Protein AF-A0A2X3HL26-F1 (afdb_monomer)

Secondary structure (DSSP, 8-state):
---SSPPPHHHHHHHHHHHHTT-----TTSPPPTT---EEE-S--TT--S---TTHHHHHHHHHHSSS-EEEESS-TT--TTT----S-----SEEEEESS--GGGTSTTGGGTS-EEEEE-TT-HHHHHTS--S-----GGGHHHHSPPPPTT--TTTT---------TT---------

InterPro domains:
  IPR000631 ATP/ADP-dependent (S)-NAD(P)H-hydrate dehydratase [PS51383] (140-180)
  IPR004443 YjeF N-terminal domain [PF03853] (3-105)
  IPR004443 YjeF N-terminal domain [PS51385] (1-131)
  IPR004443 YjeF N-terminal domain [TIGR00197] (3-126)
  IPR036652 YjeF N-terminal domain superfamily [G3DSA:3.40.50.10260] (2-130)
  IPR036652 YjeF N-terminal domain superfamily [SSF64153] (7-161)

Nearest PDB structures (foldseek):
  3rss-assembly1_A  TM=8.155E-01  e=1.490E-07  Thermotoga maritima MSB8
  3k5w-assembly1_A  TM=7.301E-01  e=1.067E-04  Helicobacter pylori
  2dg2-assembly1_A  TM=6.551E-01  e=1.482E-04  Mus musculus
  1jzt-assembly1_A  TM=7.905E-01  e=1.136E-02  Saccharomyces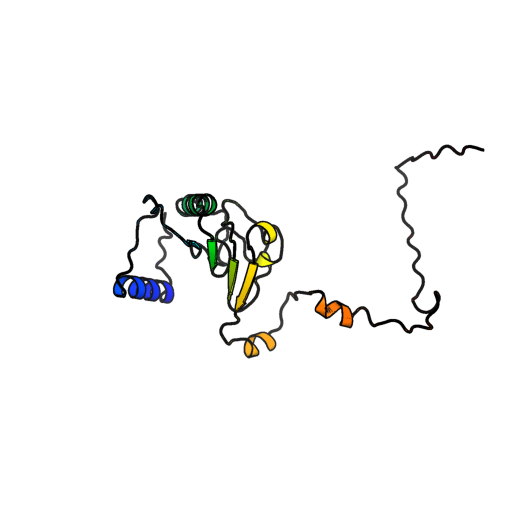 cerevisiae
  1rc8-assembly1_A  TM=2.834E-01  e=3.461E+00  Tequatrovirus T4

Radius of gyration: 25.05 Å; Cα contacts (8 Å, |Δ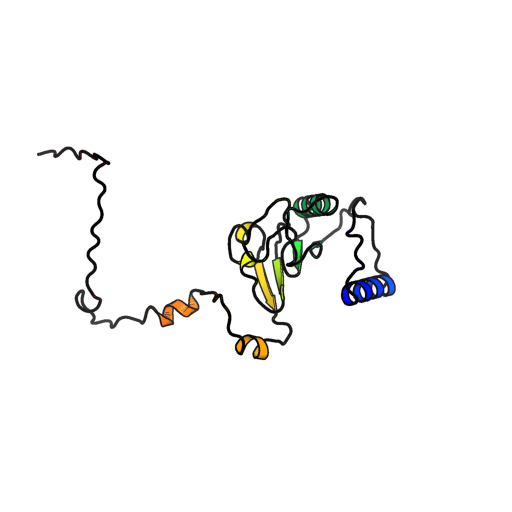i|>4): 217; chains: 1; bounding box: 66×65×57 Å

Organism: Klebsiella pneumoniae (NCBI:txid573)

Mean predicted aligned error: 8.6 Å

Sequence (180 aa):
MESDSPLPEEAQAAREAWLNAGGVIHAATIPWPDDISLIIDGLLGTGLRSAPRDPVAALIHQANHHPAPVVALDIPSGLNAQTGATPGAVVQADHTLTFIALKPGLLTGKARDVVGQLHHHALGLERWLAGQSTPLTRFCAAHLADWLPPRRATSHKGDHGKLVIVGGESRHGRRYPYVR

Solvent-accessible surface area (backbone atoms only — not comparable to full-atom values): 11307 Å² total; per-residue (Å²): 113,79,73,93,61,80,70,55,70,69,59,45,50,51,51,50,51,39,46,76,72,70,48,84,87,76,66,92,82,60,86,76,71,93,80,57,76,65,42,78,43,73,86,36,52,73,80,57,86,67,49,50,51,68,69,57,27,56,50,32,53,52,53,61,71,42,93,37,54,29,38,14,44,60,37,36,32,37,41,23,37,72,59,7,45,59,78,44,48,48,33,58,21,56,29,24,48,23,55,61,60,88,49,57,9,67,78,30,75,56,18,79,80,22,34,50,53,76,43,80,44,40,84,87,38,57,74,62,56,71,72,55,89,67,99,70,81,89,85,58,79,82,58,45,58,82,76,55,68,86,77,62,91,86,66,55,87,74,79,77,61,84,87,85,86,88,84,86,70,101,80,70,90,76,80,73,80,84,74,133

pLDDT: mean 89.12, std 13.15, range [38.84, 98.75]

Foldseek 3Di:
DPPPDDDPPVVVVVVVVCVVVVHDDDDLPDDDDLPDQEAEDPPDAQPDPAADDPPVLVSLVVQQPRPHAYEYEAAFPQQNLAALDRRYRTHQHLAYEHEQDRRVNCVHDCNVRRHRHYHYDNVPCPVVVVPDDDPDDDDDPVCVCVVPPDDDPPDDPVPPDDDDDDDDDPPDDPPDDDDD

Structure (mmCIF, N/CA/C/O backbone):
data_AF-A0A2X3HL26-F1
#
_entry.id   AF-A0A2X3HL26-F1
#
loop_
_atom_site.group_PDB
_atom_site.id
_atom_site.type_symbol
_atom_site.label_atom_id
_atom_site.label_alt_id
_atom_site.label_comp_id
_atom_site.label_asym_id
_atom_site.label_entity_id
_atom_site.label_seq_id
_atom_site.pdbx_PDB_ins_code
_atom_site.Cartn_x
_atom_site.Cartn_y
_atom_site.Cartn_z
_atom_site.occupancy
_atom_site.B_iso_or_equiv
_atom_site.auth_seq_id
_atom_site.auth_comp_id
_atom_site.auth_asym_id
_atom_site.auth_atom_id
_atom_site.pdbx_PDB_model_num
ATOM 1 N N . MET A 1 1 ? 20.654 6.220 -10.854 1.00 38.84 1 MET A N 1
ATOM 2 C CA . MET A 1 1 ? 21.584 5.264 -10.223 1.00 38.84 1 MET A CA 1
ATOM 3 C C . MET A 1 1 ? 20.723 4.244 -9.519 1.00 38.84 1 MET A C 1
ATOM 5 O O . MET A 1 1 ? 20.022 4.630 -8.588 1.00 38.84 1 MET A O 1
ATOM 9 N N . GLU A 1 2 ? 20.707 3.002 -10.008 1.00 44.06 2 GLU A N 1
ATOM 10 C CA . GLU A 1 2 ? 20.344 1.861 -9.161 1.00 44.06 2 GLU A CA 1
ATOM 11 C C . GLU A 1 2 ? 21.113 2.006 -7.845 1.00 44.06 2 GLU A C 1
ATOM 13 O O . GLU A 1 2 ? 22.261 2.456 -7.846 1.00 44.06 2 GLU A O 1
ATOM 18 N N . SER A 1 3 ? 20.456 1.751 -6.716 1.00 47.22 3 SER A N 1
ATOM 19 C CA . SER A 1 3 ? 21.151 1.749 -5.433 1.00 47.22 3 SER A CA 1
ATOM 20 C C . SER A 1 3 ? 22.303 0.758 -5.549 1.00 47.22 3 SER A C 1
ATOM 22 O O . SER A 1 3 ? 22.055 -0.419 -5.769 1.00 47.22 3 SER A O 1
ATOM 24 N N . ASP A 1 4 ? 23.540 1.222 -5.382 1.00 52.97 4 ASP A N 1
ATOM 25 C CA . ASP A 1 4 ? 24.776 0.420 -5.453 1.00 52.97 4 ASP A CA 1
ATOM 26 C C . ASP A 1 4 ? 24.901 -0.578 -4.277 1.00 52.97 4 ASP A C 1
ATOM 28 O O . ASP A 1 4 ? 25.967 -1.079 -3.936 1.00 52.97 4 ASP A O 1
ATOM 32 N N . SER A 1 5 ? 23.791 -0.810 -3.575 1.00 61.34 5 SER A N 1
ATOM 33 C CA . SER A 1 5 ? 23.683 -1.766 -2.489 1.00 61.34 5 SER A CA 1
ATOM 34 C C . SER A 1 5 ? 23.174 -3.077 -3.070 1.00 61.34 5 SER A C 1
ATOM 36 O O . SER A 1 5 ? 22.179 -3.054 -3.799 1.00 61.34 5 SER A O 1
ATOM 38 N N . PRO A 1 6 ? 23.818 -4.209 -2.748 1.00 72.06 6 PRO A N 1
ATOM 39 C CA . PRO A 1 6 ? 23.335 -5.504 -3.190 1.00 72.06 6 PRO A CA 1
ATOM 40 C C . PRO A 1 6 ? 21.884 -5.692 -2.743 1.00 72.06 6 PRO A C 1
ATOM 42 O O . PRO A 1 6 ? 21.485 -5.237 -1.664 1.00 72.06 6 PRO A O 1
ATOM 45 N N . LEU A 1 7 ? 21.093 -6.341 -3.598 1.00 75.94 7 LEU A N 1
ATOM 46 C CA . LEU A 1 7 ? 19.745 -6.753 -3.231 1.00 75.94 7 LEU A CA 1
ATOM 47 C C . LEU A 1 7 ? 19.814 -7.597 -1.947 1.00 75.94 7 LEU A C 1
ATOM 49 O O . LEU A 1 7 ? 20.769 -8.361 -1.782 1.00 75.94 7 LEU A O 1
ATOM 53 N N . PRO A 1 8 ? 18.815 -7.492 -1.052 1.00 87.56 8 PRO A N 1
ATOM 54 C CA . PRO A 1 8 ? 18.658 -8.457 0.027 1.00 87.56 8 PRO A CA 1
ATOM 55 C C . PRO A 1 8 ? 18.700 -9.887 -0.519 1.00 87.56 8 PRO A C 1
ATOM 57 O O . PRO A 1 8 ? 18.251 -10.131 -1.644 1.00 87.56 8 PRO A O 1
ATOM 60 N N . GLU A 1 9 ? 19.216 -10.824 0.273 1.00 92.06 9 GLU A N 1
ATOM 61 C CA . GLU A 1 9 ? 19.407 -12.221 -0.134 1.00 92.06 9 GLU A CA 1
ATOM 62 C C . GLU A 1 9 ? 18.114 -12.831 -0.695 1.00 92.06 9 GLU A C 1
ATOM 64 O O . GLU A 1 9 ? 18.116 -13.468 -1.747 1.00 92.06 9 GLU A O 1
ATOM 69 N N . GLU A 1 10 ? 16.979 -12.538 -0.062 1.00 91.81 10 GLU A N 1
ATOM 70 C CA . GLU A 1 10 ? 15.666 -13.018 -0.480 1.00 91.81 10 GLU A CA 1
ATOM 71 C C . GLU A 1 10 ? 15.238 -12.438 -1.835 1.00 91.81 10 GLU A C 1
ATOM 73 O O . GLU A 1 10 ? 14.649 -13.139 -2.660 1.00 91.81 10 GLU A O 1
ATOM 78 N N . ALA A 1 11 ? 15.556 -11.166 -2.098 1.00 90.12 11 ALA A N 1
ATOM 79 C CA . ALA A 1 11 ? 15.264 -10.524 -3.376 1.00 90.12 11 ALA A CA 1
ATOM 80 C C . ALA A 1 11 ? 16.163 -11.072 -4.495 1.00 90.12 11 ALA A C 1
ATOM 82 O O . ALA A 1 11 ? 15.703 -11.247 -5.626 1.00 90.12 11 ALA A O 1
ATOM 83 N N . GLN A 1 12 ? 17.422 -11.393 -4.182 1.00 93.00 12 GLN A N 1
ATOM 84 C CA . GLN A 1 12 ? 18.314 -12.064 -5.121 1.00 93.00 12 GLN A CA 1
ATOM 85 C C . GLN A 1 12 ? 17.816 -13.480 -5.444 1.00 93.00 12 GLN A C 1
ATOM 87 O O . GLN A 1 12 ? 17.690 -13.817 -6.621 1.00 93.00 12 GLN A O 1
ATOM 92 N N . ALA A 1 13 ? 17.449 -14.270 -4.433 1.00 95.38 13 ALA A N 1
ATOM 93 C CA . ALA A 1 13 ? 16.908 -15.614 -4.622 1.00 95.38 13 ALA A CA 1
ATOM 94 C C . ALA A 1 13 ? 15.611 -15.606 -5.451 1.00 95.38 13 ALA A C 1
ATOM 96 O O . ALA A 1 13 ? 15.448 -16.418 -6.362 1.00 95.38 13 ALA A O 1
ATOM 97 N N . ALA A 1 14 ? 14.704 -14.654 -5.199 1.00 94.19 14 ALA A N 1
ATOM 98 C CA . ALA A 1 14 ? 13.484 -14.489 -5.989 1.00 94.19 14 ALA A CA 1
ATOM 99 C C . ALA A 1 14 ? 13.781 -14.118 -7.453 1.00 94.19 14 ALA A C 1
ATOM 101 O O . ALA A 1 14 ? 13.163 -14.660 -8.373 1.00 94.19 14 ALA A O 1
ATOM 102 N N . ARG A 1 15 ? 14.759 -13.233 -7.684 1.00 94.50 15 ARG A N 1
ATOM 103 C CA . ARG A 1 15 ? 15.220 -12.871 -9.032 1.00 94.50 15 ARG A CA 1
ATOM 104 C C . ARG A 1 15 ? 15.807 -14.075 -9.768 1.00 94.50 15 ARG A C 1
ATOM 106 O O . ARG A 1 15 ? 15.507 -14.277 -10.941 1.00 94.50 15 ARG A O 1
ATOM 113 N N . GLU A 1 16 ? 16.634 -14.869 -9.101 1.00 96.00 16 GLU A N 1
ATOM 114 C CA . GLU A 1 16 ? 17.212 -16.085 -9.678 1.00 96.00 16 GLU A CA 1
ATOM 115 C C . GLU A 1 16 ? 16.131 -17.123 -9.988 1.00 96.00 16 GLU A C 1
ATOM 117 O O . GLU A 1 16 ? 16.131 -17.696 -11.075 1.00 96.00 16 GLU A O 1
ATOM 122 N N . ALA A 1 17 ? 15.154 -17.307 -9.096 1.00 97.12 17 ALA A N 1
ATOM 123 C CA . ALA A 1 17 ? 14.008 -18.178 -9.340 1.00 97.12 17 ALA A CA 1
ATOM 124 C C . ALA A 1 17 ? 13.188 -17.737 -10.566 1.00 97.12 17 ALA A C 1
ATOM 126 O O . ALA A 1 17 ? 12.810 -18.583 -11.376 1.00 97.12 17 ALA A O 1
ATOM 127 N N . TRP A 1 18 ? 12.965 -16.429 -10.747 1.00 96.44 18 TRP A N 1
ATOM 128 C CA . TRP A 1 18 ? 12.302 -15.880 -11.936 1.00 96.44 18 TRP A CA 1
ATOM 129 C C . TRP A 1 18 ? 13.063 -16.219 -13.221 1.00 96.44 18 TRP A C 1
ATOM 131 O O . TRP A 1 18 ? 12.476 -16.747 -14.164 1.00 96.44 18 TRP A O 1
ATOM 141 N N . LEU A 1 19 ? 14.377 -15.978 -13.241 1.00 97.25 19 LEU A N 1
ATOM 142 C CA . LEU A 1 19 ? 15.224 -16.279 -14.398 1.00 97.25 19 LEU A CA 1
ATOM 143 C C . LEU A 1 19 ? 15.272 -17.787 -14.694 1.00 97.25 19 LEU A C 1
ATOM 145 O O . LEU A 1 19 ? 15.150 -18.194 -15.847 1.00 97.25 19 LEU A O 1
ATOM 149 N N . ASN A 1 20 ? 15.377 -18.625 -13.659 1.00 97.44 20 ASN A N 1
ATOM 150 C CA . ASN A 1 20 ? 15.379 -20.085 -13.789 1.00 97.44 20 ASN A CA 1
ATOM 151 C C . ASN A 1 20 ? 14.042 -20.635 -14.309 1.00 97.44 20 ASN A C 1
ATOM 153 O O . ASN A 1 20 ? 14.021 -21.668 -14.974 1.00 97.44 20 ASN A O 1
ATOM 157 N N . ALA A 1 21 ? 12.933 -19.939 -14.048 1.00 97.94 21 ALA A N 1
ATOM 158 C CA . ALA A 1 21 ? 11.621 -20.256 -14.605 1.00 97.94 21 ALA A CA 1
ATOM 159 C C . ALA A 1 21 ? 11.439 -19.781 -16.065 1.00 97.94 21 ALA A C 1
ATOM 161 O O . ALA A 1 21 ? 10.355 -19.938 -16.624 1.00 97.94 21 ALA A O 1
ATOM 162 N N . GLY A 1 22 ? 12.475 -19.204 -16.688 1.00 97.38 22 GLY A N 1
ATOM 163 C CA . GLY A 1 22 ? 12.418 -18.639 -18.041 1.00 97.38 22 GLY A CA 1
ATOM 164 C C . GLY A 1 22 ? 11.887 -17.205 -18.092 1.00 97.38 22 GLY A C 1
ATOM 165 O O . GLY A 1 22 ? 11.603 -16.688 -19.172 1.00 97.38 22 GLY A O 1
ATOM 166 N N . GLY A 1 23 ? 11.746 -16.559 -16.936 1.00 95.69 23 GLY A N 1
ATOM 167 C CA . GLY A 1 23 ? 11.372 -15.162 -16.830 1.00 95.69 23 GLY A CA 1
ATOM 168 C C . GLY A 1 23 ? 12.421 -14.238 -17.443 1.00 95.69 23 GLY A C 1
ATOM 169 O O . GLY A 1 23 ? 13.623 -14.503 -17.405 1.00 95.69 23 GLY A O 1
ATOM 170 N N . VAL A 1 24 ? 11.961 -13.119 -17.997 1.00 95.00 24 VAL A N 1
ATOM 171 C CA . VAL A 1 24 ? 12.823 -12.121 -18.639 1.00 95.00 24 VAL A CA 1
ATOM 172 C C . VAL A 1 24 ? 12.865 -10.863 -17.780 1.00 95.00 24 VAL A C 1
ATOM 174 O O . VAL A 1 24 ? 11.866 -10.477 -17.174 1.00 95.00 24 VAL A O 1
ATOM 177 N N . ILE A 1 25 ? 14.036 -10.233 -17.703 1.00 94.38 25 ILE A N 1
ATOM 178 C CA . ILE A 1 25 ? 14.218 -8.924 -17.074 1.00 94.38 25 ILE A CA 1
ATOM 179 C C . ILE A 1 25 ? 14.626 -7.958 -18.175 1.00 94.38 25 ILE A C 1
ATOM 181 O O . ILE A 1 25 ? 15.648 -8.151 -18.833 1.00 94.38 25 ILE A O 1
ATOM 185 N N . HIS A 1 26 ? 13.824 -6.920 -18.368 1.00 93.50 26 HIS A N 1
ATOM 186 C CA . HIS A 1 26 ? 14.100 -5.875 -19.339 1.00 93.50 26 HIS A CA 1
ATOM 187 C C . HIS A 1 26 ? 14.644 -4.619 -18.661 1.00 93.50 26 HIS A C 1
ATOM 189 O O . HIS A 1 26 ? 14.406 -4.377 -17.477 1.00 93.50 26 HIS A O 1
ATOM 195 N N . ALA A 1 27 ? 15.365 -3.798 -19.425 1.00 91.88 27 ALA A N 1
ATOM 196 C CA . ALA A 1 27 ? 15.757 -2.475 -18.962 1.00 91.88 27 ALA A CA 1
ATOM 197 C C . ALA A 1 27 ? 14.512 -1.603 -18.730 1.00 91.88 27 ALA A C 1
ATOM 199 O O . ALA A 1 27 ? 13.543 -1.688 -19.480 1.00 91.88 27 ALA A O 1
ATOM 200 N N . ALA A 1 28 ? 14.567 -0.701 -17.748 1.00 90.31 28 ALA A N 1
ATOM 201 C CA . ALA A 1 28 ? 13.456 0.201 -17.424 1.00 90.31 28 ALA A CA 1
ATOM 202 C C . ALA A 1 28 ? 13.016 1.112 -18.590 1.00 90.31 28 ALA A C 1
ATOM 204 O O . ALA A 1 28 ? 11.950 1.712 -18.533 1.00 90.31 28 ALA A O 1
ATOM 205 N N . THR A 1 29 ? 13.841 1.243 -19.629 1.00 90.50 29 THR A N 1
ATOM 206 C CA . THR A 1 29 ? 13.609 2.112 -20.787 1.00 90.50 29 THR A CA 1
ATOM 207 C C . THR A 1 29 ? 12.955 1.410 -21.974 1.00 90.50 29 THR A C 1
ATOM 209 O O . THR A 1 29 ? 12.725 2.063 -22.992 1.00 90.50 29 THR A O 1
ATOM 212 N N . ILE A 1 30 ? 12.693 0.099 -21.902 1.00 91.44 30 ILE A N 1
ATOM 213 C CA . ILE A 1 30 ? 12.066 -0.590 -23.031 1.00 91.44 30 ILE A CA 1
ATOM 214 C C . ILE A 1 30 ? 10.615 -0.120 -23.221 1.00 91.44 30 ILE A C 1
ATOM 216 O O . ILE A 1 30 ? 9.916 0.137 -22.236 1.00 91.44 30 ILE A O 1
ATOM 220 N N . PRO A 1 31 ? 10.124 -0.038 -24.469 1.00 90.75 31 PRO A N 1
ATOM 221 C CA . PRO A 1 31 ? 8.695 0.095 -24.702 1.00 90.75 31 PRO A CA 1
ATOM 222 C C . PRO A 1 31 ? 7.976 -1.137 -24.146 1.00 90.75 31 PRO A C 1
ATOM 224 O O . PRO A 1 31 ? 8.447 -2.267 -24.293 1.00 90.75 31 PRO A O 1
ATOM 227 N N . TRP A 1 32 ? 6.851 -0.907 -23.477 1.00 92.81 32 TRP A N 1
ATOM 228 C CA . TRP A 1 32 ? 6.017 -1.987 -22.959 1.00 92.81 32 TRP A CA 1
ATOM 229 C C . TRP A 1 32 ? 5.181 -2.592 -24.095 1.00 92.81 32 TRP A C 1
ATOM 231 O O . TRP A 1 32 ? 4.778 -1.846 -24.988 1.00 92.81 32 TRP A O 1
ATOM 241 N N . PRO A 1 33 ? 4.924 -3.910 -24.084 1.00 90.56 33 PRO A N 1
ATOM 242 C CA . PRO A 1 33 ? 3.974 -4.525 -25.004 1.00 90.56 33 PRO A CA 1
ATOM 243 C C . PRO A 1 33 ? 2.573 -3.912 -24.880 1.00 90.56 33 PRO A C 1
ATOM 245 O O . PRO A 1 33 ? 2.135 -3.586 -23.777 1.00 90.56 33 PRO A O 1
ATOM 248 N N . ASP A 1 34 ? 1.855 -3.802 -25.999 1.00 87.00 34 ASP A N 1
ATOM 249 C CA . ASP A 1 34 ? 0.494 -3.243 -26.029 1.00 87.00 34 ASP A CA 1
ATOM 250 C C . ASP A 1 34 ? -0.551 -4.164 -25.366 1.00 87.00 34 ASP A C 1
ATOM 252 O O . ASP A 1 34 ? -1.653 -3.729 -25.033 1.00 87.00 34 ASP A O 1
ATOM 256 N N . ASP A 1 35 ? -0.229 -5.447 -25.184 1.00 93.44 35 ASP A N 1
ATOM 257 C CA . ASP A 1 35 ? -1.126 -6.501 -24.702 1.00 93.44 35 ASP A CA 1
ATOM 258 C C . ASP A 1 35 ? -0.987 -6.803 -23.200 1.00 93.44 35 ASP A C 1
ATOM 260 O O . ASP A 1 35 ? -1.477 -7.827 -22.716 1.00 93.44 35 ASP A O 1
ATOM 264 N N . ILE A 1 36 ? -0.366 -5.905 -22.426 1.00 96.00 36 ILE A N 1
ATOM 265 C CA . ILE A 1 36 ? -0.327 -6.028 -20.965 1.00 96.00 36 ILE A CA 1
ATOM 266 C C . ILE A 1 36 ? -1.755 -5.966 -20.412 1.00 96.00 36 ILE A C 1
ATOM 268 O O . ILE A 1 36 ? -2.444 -4.953 -20.516 1.00 96.00 36 ILE A O 1
ATOM 272 N N . SER A 1 37 ? -2.183 -7.040 -19.750 1.00 97.50 37 SER A N 1
ATOM 273 C CA . SER A 1 37 ? -3.499 -7.125 -19.107 1.00 97.50 37 SER A CA 1
ATOM 274 C C . SER A 1 37 ? -3.486 -6.779 -17.616 1.00 97.50 37 SER A C 1
ATOM 276 O O . SER A 1 37 ? -4.548 -6.653 -17.013 1.00 97.50 37 SER A O 1
ATOM 278 N N . LEU A 1 38 ? -2.304 -6.695 -16.997 1.00 97.94 38 LEU A N 1
ATOM 279 C CA . LEU A 1 38 ? -2.125 -6.444 -15.567 1.00 97.94 38 LEU A CA 1
ATOM 280 C C . LEU A 1 38 ? -0.718 -5.912 -15.292 1.00 97.94 38 LEU A C 1
ATOM 282 O O . LEU A 1 38 ? 0.260 -6.459 -15.801 1.00 97.94 38 LEU A O 1
ATOM 286 N N . ILE A 1 39 ? -0.617 -4.910 -14.423 1.00 98.19 39 ILE A N 1
ATOM 287 C CA . ILE A 1 39 ? 0.654 -4.404 -13.903 1.00 98.19 39 ILE A CA 1
ATOM 288 C C . ILE A 1 39 ? 0.739 -4.736 -12.416 1.00 98.19 39 ILE A C 1
ATOM 290 O O . ILE A 1 39 ? -0.189 -4.469 -11.654 1.00 98.19 39 ILE A O 1
ATOM 294 N N . ILE A 1 40 ? 1.869 -5.301 -11.997 1.00 98.25 40 ILE A N 1
ATOM 295 C CA . ILE A 1 40 ? 2.158 -5.563 -10.588 1.00 98.25 40 ILE A CA 1
ATOM 296 C C . ILE A 1 40 ? 3.221 -4.569 -10.135 1.00 98.25 40 ILE A C 1
ATOM 298 O O . ILE A 1 40 ? 4.357 -4.601 -10.606 1.00 98.25 40 ILE A O 1
ATOM 302 N N . ASP A 1 41 ? 2.847 -3.686 -9.218 1.00 98.25 41 ASP A N 1
ATOM 303 C CA . ASP A 1 41 ? 3.763 -2.738 -8.608 1.00 98.25 41 ASP A CA 1
ATOM 304 C C . ASP A 1 41 ? 4.465 -3.371 -7.399 1.00 98.25 41 ASP A C 1
ATOM 306 O O . ASP A 1 41 ? 3.853 -3.658 -6.371 1.00 98.25 41 ASP A O 1
ATOM 310 N N . GLY A 1 42 ? 5.773 -3.573 -7.547 1.00 95.38 42 GLY A N 1
ATOM 311 C CA . GLY A 1 42 ? 6.696 -3.967 -6.484 1.00 95.38 42 GLY A CA 1
ATOM 312 C C . GLY A 1 42 ? 7.989 -3.149 -6.519 1.00 95.38 42 GLY A C 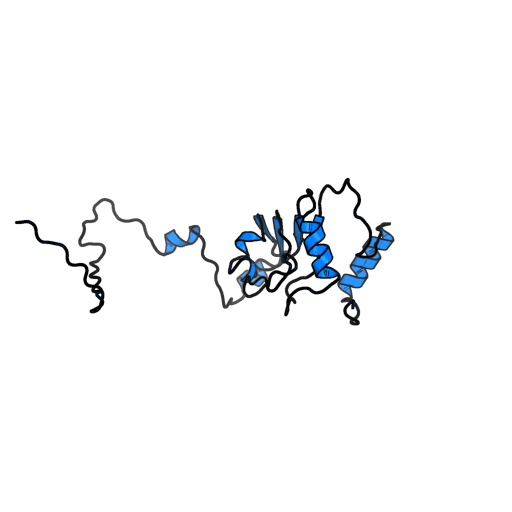1
ATOM 313 O O . GLY A 1 42 ? 9.042 -3.668 -6.157 1.00 95.38 42 GLY A O 1
ATOM 314 N N . LEU A 1 43 ? 7.937 -1.904 -7.018 1.00 94.44 43 LEU A N 1
ATOM 315 C CA . LEU A 1 43 ? 9.139 -1.084 -7.232 1.00 94.44 43 LEU A CA 1
ATOM 316 C C . LEU A 1 43 ? 9.735 -0.576 -5.913 1.00 94.44 43 LEU A C 1
ATOM 318 O O . LEU A 1 43 ? 10.954 -0.573 -5.745 1.00 94.44 43 LEU A O 1
ATOM 322 N N . LEU A 1 44 ? 8.892 -0.108 -4.989 1.00 92.88 44 LEU A N 1
ATOM 323 C CA . LEU A 1 44 ? 9.277 0.485 -3.711 1.00 92.88 44 LEU A CA 1
ATOM 324 C C . LEU A 1 44 ? 8.318 0.026 -2.608 1.00 92.88 44 LEU A C 1
ATOM 326 O O . LEU A 1 44 ? 7.108 0.130 -2.745 1.00 92.88 44 LEU A O 1
ATOM 330 N N . GLY A 1 45 ? 8.869 -0.416 -1.479 1.00 84.50 45 GLY A N 1
ATOM 331 C CA . GLY A 1 45 ? 8.084 -0.778 -0.298 1.00 84.50 45 GLY A CA 1
ATOM 332 C C . GLY A 1 45 ? 8.039 0.324 0.765 1.00 84.50 45 GLY A C 1
ATOM 333 O O . GLY A 1 45 ? 8.143 1.522 0.502 1.00 84.50 45 GLY A O 1
ATOM 334 N N . THR A 1 46 ? 7.972 -0.099 2.026 1.00 83.31 46 THR A N 1
ATOM 335 C CA . THR A 1 46 ? 7.874 0.779 3.209 1.00 83.31 46 THR A CA 1
ATOM 336 C C . THR A 1 46 ? 9.077 1.703 3.445 1.00 83.31 46 THR A C 1
ATOM 338 O O . THR A 1 46 ? 8.975 2.652 4.220 1.00 83.31 46 THR A O 1
ATOM 341 N N . GLY A 1 47 ? 10.210 1.458 2.782 1.00 83.56 47 GLY A N 1
ATOM 342 C CA . GLY A 1 47 ? 11.471 2.181 2.974 1.00 83.56 47 GLY A CA 1
ATOM 343 C C . GLY A 1 47 ? 11.554 3.568 2.327 1.00 83.56 47 GLY A C 1
ATOM 344 O O . GLY A 1 47 ? 12.625 4.176 2.360 1.00 83.56 47 GLY A O 1
ATOM 345 N N . LEU A 1 48 ? 10.476 4.082 1.727 1.00 87.25 48 LEU A N 1
ATOM 346 C CA . LEU A 1 48 ? 10.482 5.372 1.035 1.00 87.25 48 LEU A CA 1
ATOM 347 C C . LEU A 1 48 ? 10.773 6.541 1.993 1.00 87.25 48 LEU A C 1
ATOM 349 O O . LEU A 1 48 ? 9.964 6.880 2.858 1.00 87.25 48 LEU A O 1
ATOM 353 N N . ARG A 1 49 ? 11.914 7.211 1.795 1.00 83.75 49 ARG A N 1
ATOM 354 C CA . ARG A 1 49 ? 12.327 8.389 2.588 1.00 83.75 49 ARG A CA 1
ATOM 355 C C . ARG A 1 49 ? 12.210 9.716 1.842 1.00 83.75 49 ARG A C 1
ATOM 357 O O . ARG A 1 49 ? 12.253 10.771 2.466 1.00 83.75 49 ARG A O 1
ATOM 364 N N . SER A 1 50 ? 12.092 9.679 0.521 1.00 89.69 50 SER A N 1
ATOM 365 C CA . SER A 1 50 ? 12.037 10.859 -0.344 1.00 89.69 50 SER A CA 1
ATOM 366 C C . SER A 1 50 ? 11.248 10.552 -1.617 1.00 89.69 50 SER A C 1
ATOM 368 O O . SER A 1 50 ? 10.881 9.405 -1.856 1.00 89.69 50 SER A O 1
ATOM 370 N N . ALA A 1 51 ? 10.945 11.581 -2.413 1.00 94.81 51 ALA A N 1
ATOM 371 C CA . ALA A 1 51 ? 10.268 11.414 -3.697 1.00 94.81 51 ALA A CA 1
ATOM 372 C C . ALA A 1 51 ? 11.016 10.416 -4.604 1.00 94.81 51 ALA A C 1
ATOM 374 O O . ALA A 1 51 ? 12.249 10.511 -4.689 1.00 94.81 51 ALA A O 1
ATOM 375 N N . PRO A 1 52 ? 10.306 9.503 -5.301 1.00 95.56 52 PRO A N 1
ATOM 376 C CA . PRO A 1 52 ? 10.922 8.661 -6.317 1.00 95.56 52 PRO A CA 1
ATOM 377 C C . PRO A 1 52 ? 11.675 9.507 -7.343 1.00 95.56 52 PRO A C 1
ATOM 379 O O . PRO A 1 52 ? 11.211 10.568 -7.758 1.00 95.56 52 PRO A O 1
ATOM 382 N N . ARG A 1 53 ? 12.857 9.031 -7.727 1.00 94.75 53 ARG A N 1
ATOM 383 C CA . ARG A 1 53 ? 13.703 9.634 -8.763 1.00 94.75 53 ARG A CA 1
ATOM 384 C C . ARG A 1 53 ? 13.736 8.715 -9.973 1.00 94.75 53 ARG A C 1
ATOM 386 O O . ARG A 1 53 ? 13.366 7.545 -9.873 1.00 94.75 53 ARG A O 1
ATOM 393 N N . ASP A 1 54 ? 14.224 9.220 -11.093 1.00 93.94 54 ASP A N 1
ATOM 394 C CA . ASP A 1 54 ? 14.436 8.380 -12.266 1.00 93.94 54 ASP A CA 1
ATOM 395 C C . ASP A 1 54 ? 15.469 7.268 -12.001 1.00 93.94 54 ASP A C 1
ATOM 397 O O . ASP A 1 54 ? 16.452 7.483 -11.276 1.00 93.94 54 ASP A O 1
ATOM 401 N N . PRO A 1 55 ? 15.257 6.067 -12.574 1.00 94.19 55 PRO A N 1
ATOM 402 C CA . PRO A 1 55 ? 14.203 5.730 -13.548 1.00 94.19 55 PRO A CA 1
ATOM 403 C C . PRO A 1 55 ? 12.848 5.334 -12.929 1.00 94.19 55 PRO A C 1
ATOM 405 O O . PRO A 1 55 ? 11.881 5.128 -13.654 1.00 94.19 55 PRO A O 1
ATOM 408 N N . VAL A 1 56 ? 12.748 5.223 -11.601 1.00 95.62 56 VAL A N 1
ATOM 409 C CA . VAL A 1 56 ? 11.533 4.730 -10.928 1.00 95.62 56 VAL A CA 1
ATOM 410 C C . VAL A 1 56 ? 10.353 5.681 -11.117 1.00 95.62 56 VAL A C 1
ATOM 412 O O . VAL A 1 56 ? 9.244 5.227 -11.374 1.00 95.62 56 VAL A O 1
ATOM 415 N N . ALA A 1 57 ? 10.578 6.996 -11.041 1.00 97.06 57 ALA A N 1
ATOM 416 C CA . ALA A 1 57 ? 9.521 7.978 -11.287 1.00 97.06 57 ALA A CA 1
ATOM 417 C C . ALA A 1 57 ? 8.913 7.829 -12.695 1.00 97.06 57 ALA A C 1
ATOM 419 O O . ALA A 1 57 ? 7.690 7.803 -12.827 1.00 97.06 57 ALA A O 1
ATOM 420 N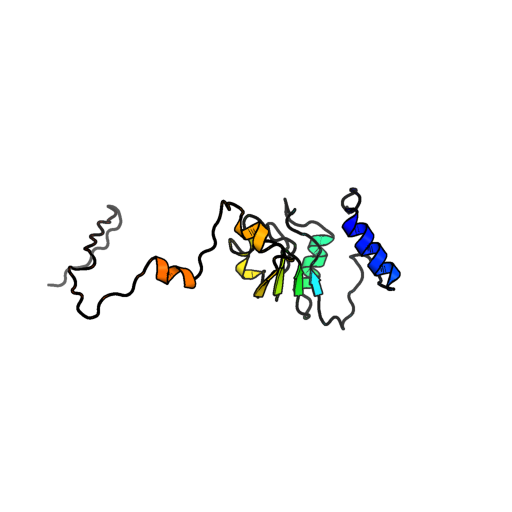 N . ALA A 1 58 ? 9.745 7.650 -13.726 1.00 96.62 58 ALA A N 1
ATOM 421 C CA . ALA A 1 58 ? 9.285 7.383 -15.088 1.00 96.62 58 ALA A CA 1
ATOM 422 C C . ALA A 1 58 ? 8.446 6.095 -15.198 1.00 96.62 58 ALA A C 1
ATOM 424 O O . ALA A 1 58 ? 7.377 6.128 -15.804 1.00 96.62 58 ALA A O 1
ATOM 425 N N . LEU A 1 59 ? 8.868 4.996 -14.559 1.00 97.31 59 LEU A N 1
ATOM 426 C CA . LEU A 1 59 ? 8.099 3.741 -14.535 1.00 97.31 59 LEU A CA 1
ATOM 427 C C . LEU A 1 59 ? 6.732 3.910 -13.864 1.00 97.31 59 LEU A C 1
ATOM 429 O O . LEU A 1 59 ? 5.733 3.401 -14.365 1.00 97.31 59 LEU A O 1
ATOM 433 N N . ILE A 1 60 ? 6.671 4.661 -12.761 1.00 98.25 60 ILE A N 1
ATOM 434 C CA . ILE A 1 60 ? 5.408 4.983 -12.083 1.00 98.25 60 ILE A CA 1
ATOM 435 C C . ILE A 1 60 ? 4.484 5.768 -13.020 1.00 98.25 60 ILE A C 1
ATOM 437 O O . ILE A 1 60 ? 3.299 5.460 -13.134 1.00 98.25 60 ILE A O 1
ATOM 441 N N . HIS A 1 61 ? 5.014 6.778 -13.712 1.00 97.50 61 HIS A N 1
ATOM 442 C CA . HIS A 1 61 ? 4.228 7.540 -14.677 1.00 97.50 61 HIS A CA 1
ATOM 443 C C . HIS A 1 61 ? 3.729 6.663 -15.824 1.00 97.50 61 HIS A C 1
ATOM 445 O O . HIS A 1 61 ? 2.565 6.784 -16.196 1.00 97.50 61 HIS A O 1
ATOM 451 N N . GLN A 1 62 ? 4.569 5.774 -16.350 1.00 96.50 62 GLN A N 1
ATOM 452 C CA . GLN A 1 62 ? 4.186 4.846 -17.408 1.00 96.50 62 GLN A CA 1
ATOM 453 C C . GLN A 1 62 ? 3.079 3.888 -16.950 1.00 96.50 62 GLN A C 1
ATOM 455 O O . GLN A 1 62 ? 2.093 3.738 -17.665 1.00 96.50 62 GLN A O 1
ATOM 460 N N . ALA A 1 63 ? 3.185 3.329 -15.738 1.00 97.44 63 ALA A N 1
ATOM 461 C CA . ALA A 1 63 ? 2.153 2.474 -15.152 1.00 97.44 63 ALA A CA 1
ATOM 462 C C . ALA A 1 63 ? 0.806 3.201 -15.038 1.00 97.44 63 ALA A C 1
ATOM 464 O O . ALA A 1 63 ? -0.207 2.689 -15.496 1.00 97.44 63 ALA A O 1
ATOM 465 N N . ASN A 1 64 ? 0.804 4.427 -14.506 1.00 97.88 64 ASN A N 1
ATOM 466 C CA . ASN A 1 64 ? -0.423 5.205 -14.302 1.00 97.88 64 ASN A CA 1
ATOM 467 C C . ASN A 1 64 ? -1.107 5.652 -15.609 1.00 97.88 64 ASN A C 1
ATOM 469 O O . ASN A 1 64 ? -2.288 5.986 -15.586 1.00 97.88 64 ASN A O 1
ATOM 473 N N . HIS A 1 65 ? -0.376 5.730 -16.727 1.00 96.12 65 HIS A N 1
ATOM 474 C CA . HIS A 1 65 ? -0.952 6.064 -18.039 1.00 96.12 65 HIS A CA 1
ATOM 475 C C . HIS A 1 65 ? -1.358 4.823 -18.842 1.00 96.12 65 HIS A C 1
ATOM 477 O O . HIS A 1 65 ? -1.991 4.958 -19.890 1.00 96.12 65 HIS A O 1
ATOM 483 N N . HIS A 1 66 ? -0.983 3.628 -18.387 1.00 95.81 66 HIS A N 1
ATOM 484 C CA . HIS A 1 66 ? -1.317 2.387 -19.062 1.00 95.81 66 HIS A CA 1
ATOM 485 C C . HIS A 1 66 ? -2.779 1.995 -18.764 1.00 95.81 66 HIS A C 1
ATOM 487 O O . HIS A 1 66 ? -3.228 2.149 -17.631 1.00 95.81 66 HIS A O 1
ATOM 493 N N . PRO A 1 67 ? -3.546 1.471 -19.740 1.00 95.56 67 PRO A N 1
ATOM 494 C CA . PRO A 1 67 ? -4.951 1.101 -19.527 1.00 95.56 67 PRO A CA 1
ATOM 495 C C . PRO A 1 67 ? -5.155 -0.158 -18.667 1.00 95.56 67 PRO A C 1
ATOM 497 O O . PRO A 1 67 ? -6.278 -0.440 -18.250 1.00 95.56 67 PRO A O 1
ATOM 500 N N . ALA A 1 68 ? -4.103 -0.948 -18.446 1.00 97.56 68 ALA A N 1
ATOM 501 C CA . ALA A 1 68 ? -4.171 -2.148 -17.615 1.00 97.56 68 ALA A CA 1
ATOM 502 C C . ALA A 1 68 ? -4.340 -1.797 -16.130 1.00 97.56 68 ALA A C 1
ATOM 504 O O . ALA A 1 68 ? -3.714 -0.844 -15.668 1.00 97.56 68 ALA A O 1
ATOM 505 N N . PRO A 1 69 ? -5.095 -2.605 -15.366 1.00 98.25 69 PRO A N 1
ATOM 506 C CA . PRO A 1 69 ? -5.201 -2.422 -13.930 1.00 98.25 69 PRO A CA 1
ATOM 507 C C . PRO A 1 69 ? -3.848 -2.601 -13.236 1.00 98.25 69 PRO A C 1
ATOM 509 O O . PRO A 1 69 ? -3.017 -3.418 -13.655 1.00 98.25 69 PRO A O 1
ATOM 512 N N . VAL A 1 70 ? -3.657 -1.876 -12.137 1.00 98.75 70 VAL A N 1
ATOM 513 C CA . VAL A 1 70 ? -2.437 -1.907 -11.328 1.00 98.75 70 VAL A CA 1
ATOM 514 C C . VAL A 1 70 ? -2.718 -2.517 -9.957 1.00 98.75 70 VAL A C 1
ATOM 516 O O . VAL A 1 70 ? -3.579 -2.056 -9.205 1.00 98.75 70 VAL A O 1
ATOM 519 N N . VAL A 1 71 ? -1.947 -3.546 -9.602 1.00 98.75 71 VAL A N 1
ATOM 520 C CA . VAL A 1 71 ? -1.964 -4.171 -8.275 1.00 98.75 71 VAL A CA 1
ATOM 521 C C . VAL A 1 71 ? -0.663 -3.852 -7.554 1.00 98.75 71 VAL A C 1
ATOM 523 O O . VAL A 1 71 ? 0.400 -4.321 -7.953 1.00 98.75 71 VAL A O 1
ATOM 526 N N . ALA A 1 72 ? -0.745 -3.088 -6.469 1.00 98.50 72 ALA A N 1
ATOM 527 C CA . ALA A 1 72 ? 0.400 -2.781 -5.623 1.00 98.50 72 ALA A CA 1
ATOM 528 C C . ALA A 1 72 ? 0.629 -3.857 -4.560 1.00 98.50 72 ALA A C 1
ATOM 530 O O . ALA A 1 72 ? -0.293 -4.273 -3.847 1.00 98.50 72 ALA A O 1
ATOM 531 N N . LEU A 1 73 ? 1.883 -4.277 -4.423 1.00 97.62 73 LEU A N 1
ATOM 532 C CA . LEU A 1 73 ? 2.337 -5.169 -3.370 1.00 97.62 73 LEU A CA 1
ATOM 533 C C . LEU A 1 73 ? 2.857 -4.348 -2.191 1.00 97.62 73 LEU A C 1
ATOM 535 O O . LEU A 1 73 ? 3.738 -3.507 -2.317 1.00 97.62 73 LEU A O 1
ATOM 539 N N . ASP A 1 74 ? 2.328 -4.641 -1.012 1.00 96.19 74 ASP A N 1
ATOM 540 C CA . ASP A 1 74 ? 2.609 -3.990 0.261 1.00 96.19 74 ASP A CA 1
ATOM 541 C C . ASP A 1 74 ? 2.138 -2.536 0.401 1.00 96.19 74 ASP A C 1
ATOM 543 O O . ASP A 1 74 ? 1.324 -2.245 1.287 1.00 96.19 74 ASP A O 1
ATOM 547 N N . ILE A 1 75 ? 2.654 -1.645 -0.447 1.00 97.19 75 ILE A N 1
ATOM 548 C CA . ILE A 1 75 ? 2.414 -0.198 -0.491 1.00 97.19 75 ILE A CA 1
ATOM 549 C C . ILE A 1 75 ? 2.542 0.251 -1.958 1.00 97.19 75 ILE A C 1
ATOM 551 O O . ILE A 1 75 ? 3.544 -0.100 -2.571 1.00 97.19 75 ILE A O 1
ATOM 555 N N . PRO A 1 76 ? 1.620 1.066 -2.513 1.00 98.31 76 PRO A N 1
ATOM 556 C CA . PRO A 1 76 ? 1.833 1.683 -3.821 1.00 98.31 76 PRO A CA 1
ATOM 557 C C . PRO A 1 76 ? 3.138 2.479 -3.852 1.00 98.31 76 PRO A C 1
ATOM 559 O O . PRO A 1 76 ? 3.355 3.376 -3.029 1.00 98.31 76 PRO A O 1
ATOM 562 N N . SER A 1 77 ? 4.011 2.176 -4.803 1.00 98.25 77 SER A N 1
ATOM 563 C CA . SER A 1 77 ? 5.319 2.803 -4.929 1.00 98.25 77 SER A CA 1
ATOM 564 C C . SER A 1 77 ? 5.188 4.319 -5.000 1.00 98.25 77 SER A C 1
ATOM 566 O O . SER A 1 77 ? 4.426 4.858 -5.798 1.00 98.25 77 SER A O 1
ATOM 568 N N . GLY A 1 78 ? 5.934 5.023 -4.146 1.00 97.25 78 GLY A N 1
ATOM 569 C CA . GLY A 1 78 ? 5.849 6.482 -4.002 1.00 97.25 78 GLY A CA 1
ATOM 570 C C . GLY A 1 78 ? 4.906 6.974 -2.895 1.00 97.25 78 GLY A C 1
ATOM 571 O O . GLY A 1 78 ? 4.936 8.162 -2.564 1.00 97.25 78 GLY A O 1
ATOM 572 N N . LEU A 1 79 ? 4.130 6.086 -2.262 1.00 97.81 79 LEU A N 1
ATOM 573 C CA . LEU A 1 79 ? 3.363 6.391 -1.053 1.00 97.81 79 LEU A CA 1
ATOM 574 C C . LEU A 1 79 ? 4.227 6.204 0.202 1.00 97.81 79 LEU A C 1
ATOM 576 O O . LEU A 1 79 ? 4.871 5.176 0.404 1.00 97.81 79 LEU A O 1
ATOM 580 N N . ASN A 1 80 ? 4.218 7.188 1.102 1.00 97.12 80 ASN A N 1
ATOM 581 C CA . ASN A 1 80 ? 4.872 7.050 2.397 1.00 97.12 80 ASN A CA 1
ATOM 582 C C . ASN A 1 80 ? 4.039 6.154 3.331 1.00 97.12 80 ASN A C 1
ATOM 584 O O . ASN A 1 80 ? 2.962 6.546 3.782 1.00 97.12 80 ASN A O 1
ATOM 588 N N . ALA A 1 81 ? 4.579 4.988 3.686 1.00 95.44 81 ALA A N 1
ATOM 589 C CA . ALA A 1 81 ? 3.898 3.984 4.505 1.00 95.44 81 ALA A CA 1
ATOM 590 C C . ALA A 1 81 ? 3.524 4.449 5.927 1.00 95.44 81 ALA A C 1
ATOM 592 O O . ALA A 1 81 ? 2.660 3.847 6.561 1.00 95.44 81 ALA A O 1
ATOM 593 N N . GLN A 1 82 ? 4.138 5.511 6.452 1.00 94.56 82 GLN A N 1
ATOM 594 C CA . GLN A 1 82 ? 3.852 6.010 7.798 1.00 94.56 82 GLN A CA 1
ATOM 595 C C . GLN A 1 82 ? 2.824 7.147 7.796 1.00 94.56 82 GLN A C 1
ATOM 597 O O . GLN A 1 82 ? 1.985 7.210 8.691 1.00 94.56 82 GLN A O 1
ATOM 602 N N . THR A 1 83 ? 2.881 8.046 6.813 1.00 95.19 83 THR A N 1
ATOM 603 C CA . THR A 1 83 ? 2.107 9.301 6.829 1.00 95.19 83 THR A CA 1
ATOM 604 C C . THR A 1 83 ? 1.011 9.376 5.772 1.00 95.19 83 THR A C 1
ATOM 606 O O . THR A 1 83 ? 0.147 10.246 5.864 1.00 95.19 83 THR A O 1
ATOM 609 N N . GLY A 1 84 ? 1.061 8.519 4.749 1.00 96.31 84 GLY A N 1
ATOM 610 C CA . GLY A 1 84 ? 0.172 8.597 3.589 1.00 96.31 84 GLY A CA 1
ATOM 611 C C . GLY A 1 84 ? 0.471 9.789 2.675 1.00 96.31 84 GLY A C 1
ATOM 612 O O . GLY A 1 84 ? -0.368 10.183 1.865 1.00 96.31 84 GLY A O 1
ATOM 613 N N . ALA A 1 85 ? 1.647 10.408 2.819 1.00 96.94 85 ALA A N 1
ATOM 614 C CA . ALA A 1 85 ? 2.111 11.470 1.935 1.00 96.94 85 ALA A CA 1
ATOM 615 C C . ALA A 1 85 ? 2.651 10.906 0.612 1.00 96.94 85 ALA A C 1
ATOM 617 O O . ALA A 1 85 ? 3.246 9.831 0.579 1.00 96.94 85 ALA A O 1
ATOM 618 N N . THR A 1 86 ? 2.509 11.682 -0.461 1.00 96.50 86 THR A N 1
ATOM 619 C CA . THR A 1 86 ? 2.997 11.359 -1.811 1.00 96.50 86 THR A CA 1
ATOM 620 C C . THR A 1 86 ? 3.992 12.449 -2.244 1.00 96.50 86 THR A C 1
ATOM 622 O O . THR A 1 86 ? 3.593 13.438 -2.863 1.00 96.50 86 THR A O 1
ATOM 625 N N . PRO A 1 87 ? 5.274 12.365 -1.843 1.00 94.50 87 PRO A N 1
ATOM 626 C CA . PRO A 1 87 ? 6.249 13.445 -2.048 1.00 94.50 87 PRO A CA 1
ATOM 627 C C . PRO A 1 87 ? 6.630 13.692 -3.520 1.00 94.50 87 PRO A C 1
ATOM 629 O O . PRO A 1 87 ? 7.318 14.666 -3.808 1.00 94.50 87 PRO A O 1
ATOM 632 N N . GLY A 1 88 ? 6.202 12.828 -4.442 1.00 96.31 88 GLY A N 1
ATOM 633 C CA . GLY A 1 88 ? 6.432 12.941 -5.880 1.00 96.31 88 GLY A CA 1
ATOM 634 C C . GLY A 1 88 ? 5.524 11.980 -6.644 1.00 96.31 88 GLY A C 1
ATOM 635 O O . GLY A 1 88 ? 4.361 11.816 -6.270 1.00 96.31 88 GLY A O 1
ATOM 636 N N . ALA A 1 89 ? 6.064 11.334 -7.682 1.00 98.00 89 ALA A N 1
ATOM 637 C CA . ALA A 1 89 ? 5.366 10.277 -8.411 1.00 98.00 89 ALA A CA 1
ATOM 638 C C . ALA A 1 89 ? 4.891 9.175 -7.450 1.00 98.00 89 ALA A C 1
ATOM 640 O O . ALA A 1 89 ? 5.636 8.763 -6.560 1.00 98.00 89 ALA A O 1
ATOM 641 N N . VAL A 1 90 ? 3.651 8.724 -7.626 1.00 98.44 90 VAL A N 1
ATOM 642 C CA . VAL A 1 90 ? 3.039 7.647 -6.843 1.00 98.44 90 VAL A CA 1
ATOM 643 C C . VAL A 1 90 ? 2.183 6.781 -7.755 1.00 98.44 90 VAL A C 1
ATOM 645 O O . VAL A 1 90 ? 1.494 7.312 -8.629 1.00 98.44 90 VAL A O 1
ATOM 648 N N . VAL A 1 91 ? 2.249 5.466 -7.575 1.00 98.69 91 VAL A N 1
ATOM 649 C CA . VAL A 1 91 ? 1.402 4.512 -8.295 1.00 98.69 91 VAL A CA 1
ATOM 650 C C . VAL A 1 91 ? -0.054 4.707 -7.889 1.00 98.69 91 VAL A C 1
ATOM 652 O O . VAL A 1 91 ? -0.359 4.797 -6.702 1.00 98.69 91 VAL A O 1
ATOM 655 N N . GLN A 1 92 ? -0.945 4.773 -8.875 1.00 98.56 92 GLN A N 1
ATOM 656 C CA . GLN A 1 92 ? -2.392 4.741 -8.684 1.00 98.56 92 GLN A CA 1
ATOM 657 C C . GLN A 1 92 ? -2.856 3.296 -8.850 1.00 98.56 92 GLN A C 1
ATOM 659 O O . GLN A 1 92 ? -2.987 2.809 -9.967 1.00 98.56 92 GLN A O 1
ATOM 664 N N . ALA A 1 93 ? -3.033 2.593 -7.735 1.00 98.69 93 ALA A N 1
ATOM 665 C CA . ALA A 1 93 ? -3.407 1.188 -7.740 1.00 98.69 93 ALA A CA 1
ATOM 666 C C . ALA A 1 93 ? -4.930 1.007 -7.742 1.00 98.69 93 ALA A C 1
ATOM 668 O O . ALA A 1 93 ? -5.648 1.692 -7.012 1.00 98.69 93 ALA A O 1
ATOM 669 N N . ASP A 1 94 ? -5.410 0.014 -8.486 1.00 98.75 94 ASP A N 1
ATOM 670 C CA . ASP A 1 94 ? -6.785 -0.486 -8.391 1.00 98.75 94 ASP A CA 1
ATOM 671 C C . ASP A 1 94 ? -6.956 -1.381 -7.162 1.00 98.75 94 ASP A C 1
ATOM 673 O O . ASP A 1 94 ? -7.991 -1.361 -6.488 1.00 98.75 94 ASP A O 1
ATOM 677 N N . HIS A 1 95 ? -5.910 -2.141 -6.828 1.00 98.69 95 HIS A N 1
ATOM 678 C CA . HIS A 1 95 ? -5.847 -2.959 -5.625 1.00 98.69 95 HIS A CA 1
ATOM 679 C C . HIS A 1 95 ? -4.483 -2.841 -4.954 1.00 98.69 95 HIS A C 1
ATOM 681 O O . HIS A 1 95 ? -3.450 -2.849 -5.614 1.00 98.69 95 HIS A O 1
ATOM 687 N N . THR A 1 96 ? -4.472 -2.841 -3.625 1.00 98.69 96 THR A N 1
ATOM 688 C CA . THR A 1 96 ? -3.240 -2.965 -2.838 1.00 98.69 96 THR A CA 1
ATOM 689 C C . THR A 1 96 ? -3.341 -4.191 -1.947 1.00 98.69 96 THR A C 1
ATOM 691 O O . THR A 1 96 ? -4.267 -4.279 -1.143 1.00 98.69 96 THR A O 1
ATOM 694 N N . LEU A 1 97 ? -2.393 -5.124 -2.042 1.00 98.12 97 LEU A N 1
ATOM 695 C CA . LEU A 1 97 ? -2.282 -6.262 -1.128 1.00 98.12 97 LEU A CA 1
ATOM 696 C C . LEU A 1 97 ? -1.160 -6.003 -0.125 1.00 98.12 97 LEU A C 1
ATOM 698 O O . LEU A 1 97 ? 0.012 -6.097 -0.474 1.00 98.12 97 LEU A O 1
ATOM 702 N N . THR A 1 98 ? -1.514 -5.692 1.123 1.00 97.38 98 THR A N 1
ATOM 703 C CA . THR A 1 98 ? -0.537 -5.426 2.184 1.00 97.38 98 THR A CA 1
ATOM 704 C C . THR A 1 98 ? -0.327 -6.611 3.116 1.00 97.38 98 THR A C 1
ATOM 706 O O . THR A 1 98 ? -1.260 -7.361 3.421 1.00 97.38 98 THR A O 1
ATOM 709 N N . PHE A 1 99 ? 0.904 -6.771 3.597 1.00 95.56 99 PHE A N 1
ATOM 710 C CA . PHE A 1 99 ? 1.296 -7.946 4.370 1.00 95.56 99 PHE A CA 1
ATOM 711 C C . PHE A 1 99 ? 1.534 -7.637 5.845 1.00 95.56 99 PHE A C 1
ATOM 713 O O . PHE A 1 99 ? 1.933 -6.528 6.211 1.00 95.56 99 PHE A O 1
ATOM 720 N N . ILE A 1 100 ? 1.349 -8.658 6.687 1.00 94.31 100 ILE A N 1
ATOM 721 C CA . ILE A 1 100 ? 1.612 -8.662 8.134 1.00 94.31 100 ILE A CA 1
ATOM 722 C C . ILE A 1 100 ? 0.656 -7.728 8.885 1.00 94.31 100 ILE A C 1
ATOM 724 O O . ILE A 1 100 ? -0.267 -8.194 9.544 1.00 94.31 100 ILE A O 1
ATOM 728 N N . ALA A 1 101 ? 0.795 -6.416 8.735 1.00 92.44 101 ALA A N 1
ATOM 729 C CA . AL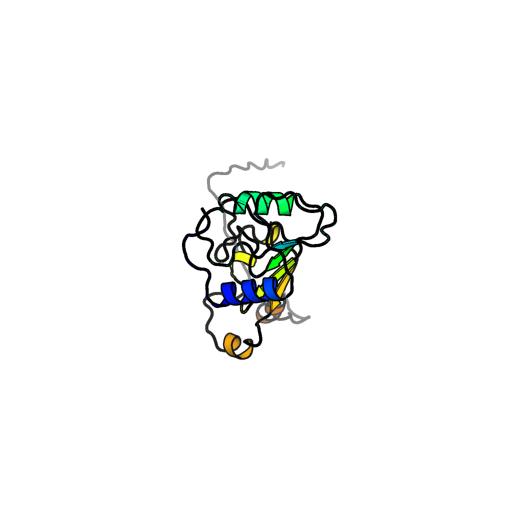A A 1 101 ? -0.049 -5.419 9.381 1.00 92.44 101 ALA A CA 1
ATOM 730 C C . ALA A 1 101 ? -0.438 -4.303 8.406 1.00 92.44 101 ALA A C 1
ATOM 732 O O . ALA A 1 101 ? 0.273 -4.026 7.441 1.00 92.44 101 ALA A O 1
ATOM 733 N N . LEU A 1 102 ? -1.551 -3.624 8.696 1.00 93.81 102 LEU A N 1
ATOM 734 C CA . LEU A 1 102 ? -1.914 -2.382 8.017 1.00 93.81 102 LEU A CA 1
ATOM 735 C C . LEU A 1 102 ? -0.939 -1.275 8.428 1.00 93.81 102 LEU A C 1
ATOM 737 O O . LEU A 1 102 ? -0.843 -0.925 9.605 1.00 93.81 102 LEU A O 1
ATOM 741 N N . LYS A 1 103 ? -0.240 -0.698 7.451 1.00 94.44 103 LYS A N 1
ATOM 742 C CA . LYS A 1 103 ? 0.622 0.462 7.678 1.00 94.44 103 LYS A CA 1
ATOM 743 C C . LYS A 1 103 ? -0.253 1.717 7.800 1.00 94.44 103 LYS A C 1
ATOM 745 O O . LYS A 1 103 ? -1.193 1.858 7.016 1.00 94.44 103 LYS A O 1
ATOM 750 N N . PRO A 1 104 ? 0.024 2.652 8.729 1.00 95.12 104 PRO A N 1
ATOM 751 C CA . PRO A 1 104 ? -0.829 3.827 8.930 1.00 95.12 104 PRO A CA 1
ATOM 752 C C . PRO A 1 104 ? -1.004 4.666 7.663 1.00 95.12 104 PRO A C 1
ATOM 754 O O . PRO A 1 104 ? -2.106 5.121 7.373 1.00 95.12 104 PRO A O 1
ATOM 757 N N . GLY A 1 105 ? 0.058 4.797 6.870 1.00 95.81 105 GLY A N 1
ATOM 758 C CA . GLY A 1 105 ? 0.059 5.531 5.613 1.00 95.81 105 GLY A CA 1
ATOM 759 C C . GLY A 1 105 ? -0.763 4.901 4.493 1.00 95.81 105 GLY A C 1
ATOM 760 O O . GLY A 1 105 ? -0.897 5.532 3.460 1.00 95.81 105 GLY A O 1
ATOM 761 N N . LEU A 1 106 ? -1.347 3.712 4.676 1.00 97.00 106 LEU A N 1
ATOM 762 C CA . LEU A 1 106 ? -2.369 3.166 3.769 1.00 97.00 106 LEU A CA 1
ATOM 763 C C . LEU A 1 106 ? -3.779 3.688 4.078 1.00 97.00 106 LEU A C 1
ATOM 765 O O . LEU A 1 106 ? -4.706 3.471 3.304 1.00 97.00 106 LEU A O 1
ATOM 769 N N . LEU A 1 107 ? -3.962 4.330 5.234 1.00 95.69 107 LEU A N 1
ATOM 770 C CA . LEU A 1 107 ? -5.267 4.717 5.775 1.00 95.69 107 LEU A CA 1
ATOM 771 C C . LEU A 1 107 ? -5.374 6.224 6.048 1.00 95.69 107 LEU A C 1
ATOM 773 O O . LEU A 1 107 ? -6.417 6.694 6.500 1.00 95.69 107 LEU A O 1
ATOM 777 N N . THR A 1 108 ? -4.301 6.980 5.817 1.00 94.94 108 THR A N 1
ATOM 778 C CA . THR A 1 108 ? -4.189 8.407 6.140 1.00 94.94 108 THR A CA 1
ATOM 779 C C . THR A 1 108 ? -3.697 9.214 4.940 1.00 94.94 108 THR A C 1
ATOM 781 O O . THR A 1 108 ? -3.346 8.666 3.895 1.00 94.94 108 THR A O 1
ATOM 784 N N . GLY A 1 109 ? -3.689 10.543 5.070 1.00 94.38 109 GLY A N 1
ATOM 785 C CA . GLY A 1 109 ? -3.163 11.433 4.037 1.00 94.38 109 GLY A CA 1
ATOM 786 C C . GLY A 1 109 ? -3.879 11.260 2.696 1.00 94.38 109 GLY A C 1
ATOM 787 O O . GLY A 1 109 ? -5.107 11.273 2.637 1.00 94.38 109 GLY A O 1
ATOM 788 N N . LYS A 1 110 ? -3.094 11.097 1.628 1.00 95.44 110 LYS A N 1
ATOM 789 C CA . LYS A 1 110 ? -3.578 10.906 0.253 1.00 95.44 110 LYS A CA 1
ATOM 790 C C . LYS A 1 110 ? -3.748 9.438 -0.134 1.00 95.44 110 LYS A C 1
ATOM 792 O O . LYS A 1 110 ? -4.071 9.150 -1.279 1.00 95.44 110 LYS A O 1
ATOM 797 N N . ALA A 1 111 ? -3.544 8.503 0.795 1.00 96.25 111 ALA A N 1
ATOM 798 C CA . ALA A 1 111 ? -3.601 7.074 0.499 1.00 96.25 111 ALA A CA 1
ATOM 799 C C . ALA A 1 111 ? -4.918 6.670 -0.169 1.00 96.25 111 ALA A C 1
ATOM 801 O O . ALA A 1 111 ? -4.911 5.914 -1.133 1.00 96.25 111 ALA A O 1
ATOM 802 N N . ARG A 1 112 ? -6.040 7.243 0.288 1.00 94.62 112 ARG A N 1
ATOM 803 C CA . ARG A 1 112 ? -7.378 6.979 -0.259 1.00 94.62 112 ARG A CA 1
ATOM 804 C C . ARG A 1 112 ? -7.475 7.198 -1.774 1.00 94.62 112 ARG A C 1
ATOM 806 O O . ARG A 1 112 ? -8.288 6.535 -2.406 1.00 94.62 112 ARG A O 1
ATOM 813 N N . ASP A 1 113 ? -6.657 8.086 -2.329 1.00 97.31 113 ASP A N 1
ATOM 814 C CA . ASP A 1 113 ? -6.679 8.420 -3.752 1.00 97.31 113 ASP A CA 1
ATOM 815 C C . ASP A 1 113 ? -5.848 7.442 -4.601 1.00 97.31 113 ASP A C 1
ATOM 817 O O . ASP A 1 113 ? -5.955 7.466 -5.823 1.00 97.31 113 ASP A O 1
ATOM 821 N N . VAL A 1 114 ? -4.999 6.609 -3.982 1.00 98.25 114 VAL A N 1
ATOM 822 C CA . VAL A 1 114 ? -3.963 5.835 -4.695 1.00 98.25 114 VAL A CA 1
ATOM 823 C C . VAL A 1 114 ? -3.895 4.350 -4.335 1.00 98.25 114 VAL A C 1
ATOM 825 O O . VAL A 1 114 ? -3.264 3.592 -5.060 1.00 98.25 114 VAL A O 1
ATOM 828 N N . VAL A 1 115 ? -4.505 3.908 -3.229 1.00 98.25 115 VAL A N 1
ATOM 829 C CA . VAL A 1 115 ? -4.429 2.498 -2.782 1.00 98.25 115 VAL A CA 1
ATOM 830 C C . VAL A 1 115 ? -5.486 1.584 -3.409 1.00 98.25 115 VAL A C 1
ATOM 832 O O . VAL A 1 115 ? -5.390 0.363 -3.266 1.00 98.25 115 VAL A O 1
ATOM 835 N N . GLY A 1 116 ? -6.511 2.155 -4.045 1.00 98.06 116 GLY A N 1
ATOM 836 C CA . GLY A 1 116 ? -7.644 1.399 -4.573 1.00 98.06 116 GLY A CA 1
ATOM 837 C C . GLY A 1 116 ? -8.346 0.572 -3.493 1.00 98.06 116 GLY A C 1
ATOM 838 O O . GLY A 1 116 ? -8.542 1.022 -2.358 1.00 98.06 116 GLY A O 1
ATOM 839 N N . GLN A 1 117 ? -8.726 -0.662 -3.824 1.00 98.25 117 GLN A N 1
ATOM 840 C CA . GLN A 1 117 ? -9.224 -1.609 -2.833 1.00 98.25 117 GLN A CA 1
ATOM 841 C C . GLN A 1 117 ? -8.063 -2.217 -2.037 1.00 98.25 117 GLN A C 1
ATOM 843 O O . GLN A 1 117 ? -7.230 -2.955 -2.566 1.00 98.25 117 GLN A O 1
ATOM 848 N N . LEU A 1 118 ? -8.052 -1.939 -0.734 1.00 97.69 118 LEU A N 1
ATOM 849 C CA . LEU A 1 118 ? -7.023 -2.412 0.180 1.00 97.69 118 LEU A CA 1
ATOM 850 C C . LEU A 1 118 ? -7.353 -3.799 0.748 1.00 97.69 118 LEU A C 1
ATOM 852 O O . LEU A 1 118 ? -8.346 -3.974 1.457 1.00 97.69 118 LEU A O 1
ATOM 856 N N . HIS A 1 119 ? -6.458 -4.750 0.503 1.00 97.81 119 HIS A N 1
ATOM 857 C CA . HIS A 1 119 ? -6.466 -6.108 1.038 1.00 97.81 119 HIS A CA 1
ATOM 858 C C . HIS A 1 119 ? -5.346 -6.274 2.067 1.00 97.81 119 HIS A C 1
ATOM 860 O O . HIS A 1 119 ? -4.273 -5.683 1.942 1.00 97.81 119 HIS A O 1
ATOM 866 N N . HIS A 1 120 ? -5.579 -7.098 3.086 1.00 96.00 120 HIS A N 1
ATOM 867 C CA . HIS A 1 120 ? -4.595 -7.401 4.125 1.00 96.00 120 HIS A CA 1
ATOM 868 C C . HIS A 1 120 ? -4.458 -8.908 4.295 1.00 96.00 120 HIS A C 1
ATOM 870 O O . HIS A 1 120 ? -5.457 -9.614 4.402 1.00 96.00 120 HIS A O 1
ATOM 876 N N . HIS A 1 121 ? -3.214 -9.380 4.339 1.00 96.38 121 HIS A N 1
ATOM 877 C CA . HIS A 1 121 ? -2.892 -10.766 4.646 1.00 96.38 121 HIS A CA 1
ATOM 878 C C . HIS A 1 121 ? -1.804 -10.820 5.723 1.00 96.38 121 HIS A C 1
ATOM 880 O O . HIS A 1 121 ? -0.687 -10.344 5.521 1.00 96.38 121 HIS A O 1
ATOM 886 N N . ALA A 1 122 ? -2.097 -11.422 6.876 1.00 95.25 122 ALA A N 1
ATOM 887 C CA . ALA A 1 122 ? -1.160 -11.465 8.003 1.00 95.25 122 ALA A CA 1
ATOM 888 C C . ALA A 1 122 ? -0.002 -12.466 7.820 1.00 95.25 122 ALA A C 1
ATOM 890 O O . ALA A 1 122 ? 0.901 -12.503 8.648 1.00 95.25 122 ALA A O 1
ATOM 891 N N . LEU A 1 123 ? -0.013 -13.253 6.736 1.00 94.81 123 LEU A N 1
ATOM 892 C CA . LEU A 1 123 ? 0.993 -14.283 6.420 1.00 94.81 123 LEU A CA 1
ATOM 893 C C . LEU A 1 123 ? 1.120 -15.351 7.525 1.00 94.81 123 LEU A C 1
ATOM 895 O O . LEU A 1 123 ? 2.215 -15.819 7.819 1.00 94.81 123 LEU A O 1
ATOM 899 N N . GLY A 1 124 ? 0.003 -15.725 8.159 1.00 95.62 124 GLY A N 1
ATOM 900 C CA . GLY A 1 124 ? -0.002 -16.716 9.240 1.00 95.62 124 GLY A CA 1
ATOM 901 C C . GLY A 1 124 ? 0.474 -16.177 10.595 1.00 95.62 124 GLY A C 1
ATOM 902 O O . GLY A 1 124 ? 0.677 -16.950 11.532 1.00 95.62 124 GLY A O 1
ATOM 903 N N . LEU A 1 125 ? 0.680 -14.859 10.719 1.00 94.31 125 LEU A N 1
ATOM 904 C CA . LEU A 1 125 ? 1.145 -14.209 11.949 1.00 94.31 125 LEU A CA 1
ATOM 905 C C . LEU A 1 125 ? 0.005 -13.658 12.818 1.00 94.31 125 LEU A C 1
ATOM 907 O O . LEU A 1 125 ? 0.267 -12.902 13.751 1.00 94.31 125 LEU A O 1
ATOM 911 N N . GLU A 1 126 ? -1.253 -14.028 12.568 1.00 93.56 126 GLU A N 1
ATOM 912 C CA . GLU A 1 126 ? -2.433 -13.469 13.246 1.00 93.56 126 GLU A CA 1
ATOM 913 C C . GLU A 1 126 ? -2.315 -13.584 14.771 1.00 93.56 126 GLU A C 1
ATOM 915 O O . GLU A 1 126 ? -2.512 -12.609 15.496 1.00 93.56 126 GLU A O 1
ATOM 920 N N . ARG A 1 127 ? -1.928 -14.768 15.265 1.00 92.88 127 ARG A N 1
ATOM 921 C CA . ARG A 1 127 ? -1.769 -15.021 16.705 1.00 92.88 127 ARG A CA 1
ATOM 922 C C . ARG A 1 127 ? -0.639 -14.197 17.315 1.00 92.88 127 ARG A C 1
ATOM 924 O O . ARG A 1 127 ? -0.765 -13.731 18.443 1.00 92.88 127 ARG A O 1
ATOM 931 N N . TRP A 1 128 ? 0.466 -14.047 16.588 1.00 93.25 128 TRP A N 1
ATOM 932 C CA . TRP A 1 128 ? 1.606 -13.269 17.061 1.00 93.25 128 TRP A CA 1
ATOM 933 C C . TRP A 1 128 ? 1.255 -11.780 17.133 1.00 93.25 128 TRP A C 1
ATOM 935 O O . TRP A 1 128 ? 1.535 -11.144 18.148 1.00 93.25 128 TRP A O 1
ATOM 945 N N . LEU A 1 129 ? 0.571 -11.262 16.107 1.00 90.94 129 LEU A N 1
ATOM 946 C CA . LEU A 1 129 ? 0.095 -9.879 16.028 1.00 90.94 129 LEU A CA 1
ATOM 947 C C . LEU A 1 129 ? -0.921 -9.552 17.123 1.00 90.94 129 LEU A C 1
ATOM 949 O O . LEU A 1 129 ? -0.830 -8.490 17.729 1.00 90.94 129 LEU A O 1
ATOM 953 N N . ALA A 1 130 ? -1.844 -10.470 17.423 1.00 88.69 130 ALA A N 1
ATOM 954 C CA . ALA A 1 130 ? -2.835 -10.288 18.484 1.00 88.69 130 ALA A CA 1
ATOM 955 C C . ALA A 1 130 ? -2.211 -10.120 19.884 1.00 88.69 130 ALA A C 1
ATOM 957 O O . ALA A 1 130 ? -2.840 -9.551 20.771 1.00 88.69 130 ALA A O 1
ATOM 958 N N . GLY A 1 131 ? -0.983 -10.613 20.086 1.00 90.44 131 GLY A N 1
ATOM 959 C CA . GLY A 1 131 ? -0.231 -10.449 21.331 1.00 90.44 131 GLY A CA 1
ATOM 960 C C . GLY A 1 131 ? 0.628 -9.182 21.399 1.00 90.44 131 GLY A C 1
ATOM 961 O O . GLY A 1 131 ? 1.248 -8.941 22.433 1.00 90.44 131 GLY A O 1
ATOM 962 N N . GLN A 1 132 ? 0.706 -8.390 20.324 1.00 89.69 132 GLN A N 1
ATOM 963 C CA . GLN A 1 132 ? 1.527 -7.180 20.298 1.00 89.69 132 GLN A CA 1
ATOM 964 C C . GLN A 1 132 ? 0.758 -5.969 20.830 1.00 89.69 132 GLN A C 1
ATOM 966 O O . GLN A 1 132 ? -0.412 -5.763 20.514 1.00 89.69 132 GLN A O 1
ATOM 971 N N . SER A 1 133 ? 1.449 -5.116 21.587 1.00 87.50 133 SER A N 1
ATOM 972 C CA . SER A 1 133 ? 0.949 -3.778 21.904 1.00 87.50 133 SER A CA 1
ATOM 973 C C . SER A 1 133 ? 1.212 -2.853 20.720 1.00 87.50 133 SER A C 1
ATOM 975 O O . SER A 1 133 ? 2.359 -2.697 20.294 1.00 87.50 133 SER A O 1
ATOM 977 N N . THR A 1 134 ? 0.160 -2.246 20.172 1.00 84.69 134 THR A N 1
ATOM 978 C CA . THR A 1 134 ? 0.267 -1.346 19.022 1.00 84.69 134 THR A CA 1
ATOM 979 C C . THR A 1 134 ? 0.087 0.109 19.459 1.00 84.69 134 THR A C 1
ATOM 981 O O . THR A 1 134 ? -0.860 0.426 20.176 1.00 84.69 134 THR A O 1
ATOM 984 N N . PRO A 1 135 ? 0.944 1.041 19.000 1.00 86.00 135 PRO A N 1
ATOM 985 C CA . PRO A 1 135 ? 0.795 2.463 19.324 1.00 86.00 135 PRO A CA 1
ATOM 986 C C . PRO A 1 135 ? -0.390 3.117 18.596 1.00 86.00 135 PRO A C 1
ATOM 988 O O . PRO A 1 135 ? -0.754 4.251 18.894 1.00 86.00 135 PRO A O 1
ATOM 991 N N . LEU A 1 136 ? -0.967 2.422 17.611 1.00 88.88 136 LEU A N 1
ATOM 992 C CA . LEU A 1 136 ? -2.074 2.882 16.785 1.00 88.88 136 LEU A CA 1
ATOM 993 C 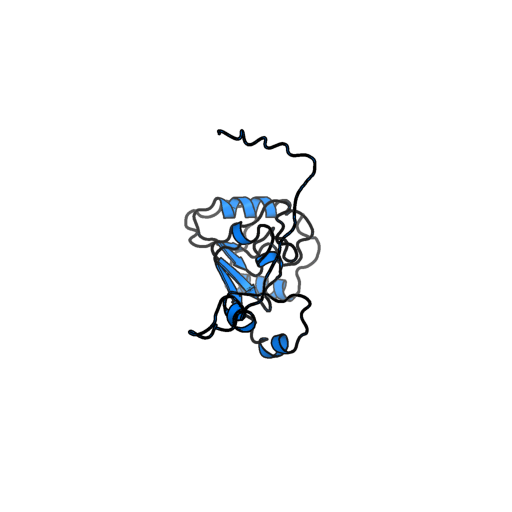C . LEU A 1 136 ? -3.135 1.786 16.701 1.00 88.88 136 LEU A C 1
ATOM 995 O O . LEU A 1 136 ? -2.806 0.612 16.524 1.00 88.88 136 LEU A O 1
ATOM 999 N N . THR A 1 137 ? -4.400 2.196 16.762 1.00 88.19 137 THR A N 1
ATOM 1000 C CA . THR A 1 137 ? -5.561 1.314 16.614 1.00 88.19 137 THR A CA 1
ATOM 1001 C C . THR A 1 137 ? -6.471 1.877 15.534 1.00 88.19 137 THR A C 1
ATOM 1003 O O . THR A 1 137 ? -6.842 3.051 15.568 1.00 88.19 137 THR A O 1
ATOM 1006 N N . ARG A 1 138 ? -6.840 1.041 14.558 1.00 88.50 138 ARG A N 1
ATOM 1007 C CA . ARG A 1 138 ? -7.807 1.414 13.523 1.00 88.50 138 ARG A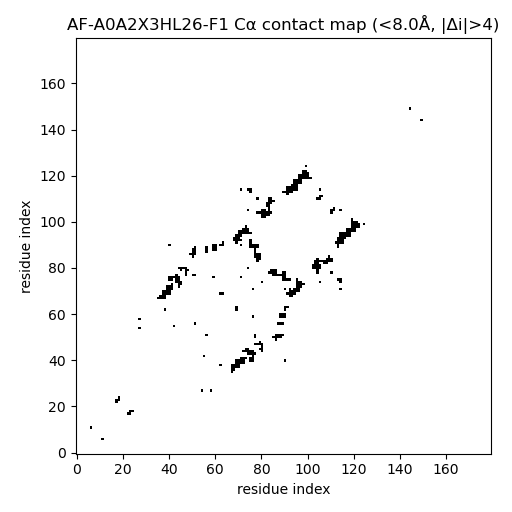 CA 1
ATOM 1008 C C . ARG A 1 138 ? -9.221 1.174 14.033 1.00 88.50 138 ARG A C 1
ATOM 1010 O O . ARG A 1 138 ? -9.601 0.031 14.266 1.00 8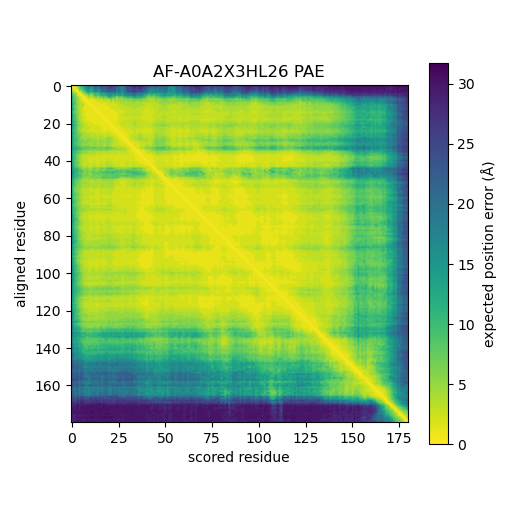8.50 138 ARG A O 1
ATOM 1017 N N . PHE A 1 139 ? -10.030 2.224 14.067 1.00 88.19 139 PHE A N 1
ATOM 1018 C CA . PHE A 1 139 ? -11.463 2.092 14.296 1.00 88.19 139 PHE A CA 1
ATOM 1019 C C . PHE A 1 139 ? -12.226 2.024 12.973 1.00 88.19 139 PHE A C 1
ATOM 1021 O O . PHE A 1 139 ? -12.004 2.811 12.056 1.00 88.19 139 PHE A O 1
ATOM 1028 N N . CYS A 1 140 ? -13.143 1.070 12.881 1.00 87.75 140 CYS A N 1
ATOM 1029 C CA . CYS A 1 140 ? -14.213 1.035 11.889 1.00 87.75 140 CYS A CA 1
ATOM 1030 C C . CYS A 1 140 ? -15.590 1.098 12.564 1.00 87.75 140 CYS A C 1
ATOM 1032 O O . CYS A 1 140 ? -15.694 0.982 13.787 1.00 87.75 140 CYS A O 1
ATOM 1034 N N . ALA A 1 141 ? -16.643 1.229 11.752 1.00 88.94 141 ALA A N 1
ATOM 1035 C CA . ALA A 1 141 ? -18.030 1.327 12.207 1.00 88.94 141 ALA A CA 1
ATOM 1036 C C . ALA A 1 141 ? -18.472 0.179 13.134 1.00 88.94 141 ALA A C 1
ATOM 1038 O O . ALA A 1 141 ? -19.345 0.388 13.968 1.00 88.94 141 ALA A O 1
ATOM 1039 N N . ALA A 1 142 ? -17.848 -1.000 13.040 1.00 88.38 142 ALA A N 1
ATOM 1040 C CA . ALA A 1 142 ? -18.151 -2.129 13.918 1.00 88.38 142 ALA A CA 1
ATOM 1041 C C . ALA A 1 142 ? -17.909 -1.818 15.409 1.00 88.38 142 ALA A C 1
ATOM 1043 O O . ALA A 1 142 ? -18.647 -2.316 16.250 1.00 88.38 142 ALA A O 1
ATOM 1044 N N . HIS A 1 143 ? -16.951 -0.943 15.737 1.00 89.88 143 HIS A N 1
ATOM 1045 C CA . HIS A 1 143 ? -16.663 -0.559 17.128 1.00 89.88 143 HIS A CA 1
ATOM 1046 C C . HIS A 1 143 ? -17.640 0.484 17.682 1.00 89.88 143 HIS A C 1
ATOM 1048 O O . HIS A 1 143 ? -17.615 0.781 18.871 1.00 89.88 143 HIS A O 1
ATOM 1054 N N . LEU A 1 144 ? -18.510 1.074 16.849 1.00 88.69 144 LEU A N 1
ATOM 1055 C CA . LEU A 1 144 ? -19.470 2.073 17.334 1.00 88.69 144 LEU A CA 1
ATOM 1056 C C . LEU A 1 144 ? -20.424 1.480 18.371 1.00 88.69 144 LEU A C 1
ATOM 1058 O O . LEU A 1 144 ? -20.841 2.196 19.275 1.00 88.69 144 LEU A O 1
ATOM 1062 N N . ALA A 1 145 ? -20.739 0.187 18.266 1.00 87.69 145 ALA A N 1
ATOM 1063 C CA . ALA A 1 145 ? -21.590 -0.507 19.227 1.00 87.69 145 ALA A CA 1
ATOM 1064 C C . ALA A 1 145 ? -20.992 -0.531 20.646 1.00 87.69 145 ALA A C 1
ATOM 1066 O O . ALA A 1 145 ? -21.749 -0.528 21.616 1.00 87.69 145 ALA A O 1
ATOM 1067 N N . ASP A 1 146 ? -19.663 -0.475 20.771 1.00 88.44 146 ASP A N 1
ATOM 1068 C CA . ASP A 1 146 ? -18.970 -0.463 22.064 1.00 88.44 146 ASP A CA 1
ATOM 1069 C C . ASP A 1 146 ? -19.090 0.899 22.773 1.00 88.44 146 ASP A C 1
ATOM 1071 O O . ASP A 1 146 ? -18.971 0.988 23.995 1.00 88.44 146 ASP A O 1
ATOM 1075 N N . TRP A 1 147 ? -19.341 1.974 22.018 1.00 87.25 147 TRP A N 1
ATOM 1076 C CA . TRP A 1 147 ? -19.411 3.349 22.535 1.00 87.25 147 TRP A CA 1
ATOM 1077 C C . TRP A 1 147 ? -20.815 3.944 22.536 1.00 87.25 147 TRP A C 1
ATOM 1079 O O . TRP A 1 147 ? -21.111 4.837 23.329 1.00 87.25 147 TRP A O 1
ATOM 1089 N N . LEU A 1 148 ? -21.678 3.477 21.635 1.00 87.50 148 LEU A N 1
ATOM 1090 C CA . LEU A 1 148 ? -23.036 3.968 21.438 1.00 87.50 148 LEU A CA 1
ATOM 1091 C C . LEU A 1 148 ? -24.032 2.846 21.748 1.00 87.50 148 LEU A C 1
ATOM 1093 O O . LEU A 1 148 ? -24.664 2.312 20.831 1.00 87.50 148 LEU A O 1
ATOM 1097 N N . PRO A 1 149 ? -24.192 2.475 23.033 1.00 81.06 149 PRO A N 1
ATOM 1098 C CA . PRO A 1 149 ? -25.137 1.440 23.407 1.00 81.06 149 PRO A CA 1
ATOM 1099 C C . PRO A 1 149 ? -26.567 1.853 23.015 1.00 81.06 149 PRO A C 1
ATOM 1101 O O . PRO A 1 149 ? -26.924 3.038 23.088 1.00 81.06 149 PRO A O 1
ATOM 1104 N N . PRO A 1 150 ? -27.412 0.891 22.610 1.00 83.69 150 PRO A N 1
ATOM 1105 C CA . PRO A 1 150 ? -28.786 1.170 22.218 1.00 83.69 150 PRO A CA 1
ATOM 1106 C C . PRO A 1 150 ? -29.575 1.808 23.369 1.00 83.69 150 PRO A C 1
ATOM 1108 O O . PRO A 1 150 ? -29.449 1.429 24.535 1.00 83.69 150 PRO A O 1
ATOM 1111 N N . ARG A 1 151 ? -30.422 2.788 23.036 1.00 85.88 151 ARG A N 1
ATOM 1112 C CA . ARG A 1 151 ? -31.269 3.482 24.017 1.00 85.88 151 ARG A CA 1
ATOM 1113 C C . ARG A 1 151 ? -32.547 2.692 24.280 1.00 85.88 151 ARG A C 1
ATOM 1115 O O . ARG A 1 151 ? -33.117 2.094 23.370 1.00 85.88 151 ARG A O 1
ATOM 1122 N N . ARG A 1 152 ? -33.034 2.734 25.523 1.00 88.06 152 ARG A N 1
ATOM 1123 C CA . ARG A 1 152 ? -34.339 2.159 25.877 1.00 88.06 152 ARG A CA 1
ATOM 1124 C C . ARG A 1 152 ? -35.448 2.916 25.147 1.00 88.06 152 ARG A C 1
ATOM 1126 O O . ARG A 1 152 ? -35.425 4.143 25.095 1.00 88.06 152 ARG A O 1
ATOM 1133 N N . ALA A 1 153 ? -36.450 2.192 24.652 1.00 88.00 153 ALA A N 1
ATOM 1134 C CA . ALA A 1 153 ? -37.585 2.783 23.937 1.00 88.00 153 ALA A CA 1
ATOM 1135 C C . ALA A 1 153 ? -38.382 3.792 24.788 1.00 88.00 153 ALA A C 1
ATOM 1137 O O . ALA A 1 153 ? -38.993 4.710 24.254 1.00 88.00 153 ALA A O 1
ATOM 1138 N N . THR A 1 154 ? -38.348 3.644 26.114 1.00 91.38 154 THR A N 1
ATOM 1139 C CA . THR A 1 154 ? -39.049 4.512 27.070 1.00 91.38 154 THR A CA 1
ATOM 1140 C C . THR A 1 154 ? -38.196 5.674 27.585 1.00 91.38 154 THR A C 1
ATOM 1142 O O . THR A 1 154 ? -38.606 6.348 28.527 1.00 91.38 154 THR A O 1
ATOM 1145 N N . SER A 1 155 ? -36.999 5.899 27.033 1.00 88.44 155 SER A N 1
ATOM 1146 C CA . SER A 1 155 ? -36.140 7.000 27.473 1.00 88.44 155 SER A CA 1
ATOM 1147 C C . SER A 1 155 ? -36.727 8.370 27.129 1.00 88.44 155 SER A C 1
ATOM 1149 O O . SER A 1 155 ? -37.239 8.585 26.032 1.00 88.44 155 SER A O 1
ATOM 1151 N N . HIS A 1 156 ? -36.561 9.336 28.031 1.00 84.69 156 HIS A N 1
ATOM 1152 C CA . HIS A 1 156 ? -36.923 10.734 27.817 1.00 84.69 156 HIS A CA 1
ATOM 1153 C C . HIS A 1 156 ? -35.692 11.645 27.706 1.00 84.69 156 HIS A C 1
ATOM 1155 O O . HIS A 1 156 ? -34.564 11.277 28.029 1.00 84.69 156 HIS A O 1
ATOM 1161 N N . LYS A 1 157 ? -35.911 12.902 27.293 1.00 80.06 157 LYS A N 1
ATOM 1162 C CA . LYS A 1 157 ? -34.880 13.948 27.089 1.00 80.06 157 LYS A CA 1
ATOM 1163 C C . LYS A 1 157 ? -33.985 14.264 28.304 1.00 80.06 157 LYS A C 1
ATOM 1165 O O . LYS A 1 157 ? -33.077 15.075 28.192 1.00 80.06 157 LYS A O 1
ATOM 1170 N N . GLY A 1 158 ? -34.290 13.691 29.468 1.00 82.00 158 GLY A N 1
ATOM 1171 C CA . GLY A 1 158 ? -33.516 13.851 30.701 1.00 82.00 158 GLY A CA 1
ATOM 1172 C C . GLY A 1 158 ? -32.495 12.735 30.929 1.00 82.00 158 GLY A C 1
ATOM 1173 O O . GLY A 1 158 ? -31.519 12.969 31.630 1.00 82.00 158 GLY A O 1
ATOM 1174 N N . ASP A 1 159 ? -32.685 11.570 30.305 1.00 84.19 159 ASP A N 1
ATOM 1175 C CA . ASP A 1 159 ? -31.913 10.352 30.592 1.00 84.19 159 ASP A CA 1
ATOM 1176 C C . ASP A 1 159 ? -30.525 10.334 29.943 1.00 84.19 159 ASP A C 1
ATOM 1178 O O . ASP A 1 159 ? -29.680 9.522 30.302 1.00 84.19 159 ASP A O 1
ATOM 1182 N N . HIS A 1 160 ? -30.286 11.219 28.973 1.00 84.25 160 HIS A N 1
ATOM 1183 C CA . HIS A 1 160 ? -29.102 11.183 28.102 1.00 84.25 160 HIS A CA 1
ATOM 1184 C C . HIS A 1 160 ? -28.227 12.433 28.233 1.00 84.25 160 HIS A C 1
ATOM 1186 O O . HIS A 1 160 ? -27.503 12.798 27.309 1.00 84.25 160 HIS A O 1
ATOM 1192 N N . GLY A 1 161 ? -28.305 13.091 29.390 1.00 83.31 161 GLY A N 1
ATOM 1193 C CA . GLY A 1 161 ? -27.538 14.294 29.688 1.00 83.31 161 GLY A CA 1
ATOM 1194 C C . GLY A 1 161 ? -28.051 15.542 28.967 1.00 83.31 161 GLY A C 1
ATOM 1195 O O . GLY A 1 161 ? -28.967 15.512 28.145 1.00 83.31 161 GLY A O 1
ATOM 1196 N N . LYS A 1 162 ? -27.467 16.684 29.323 1.00 87.25 162 LYS A N 1
ATOM 1197 C CA . LYS A 1 162 ? -27.740 17.986 28.710 1.00 87.25 162 LYS A CA 1
ATOM 1198 C C . LYS A 1 162 ? -26.399 18.602 28.338 1.00 87.25 162 LYS A C 1
ATOM 1200 O O . LYS A 1 162 ? -25.495 18.624 29.167 1.00 87.25 162 LYS A O 1
ATOM 1205 N N . LEU A 1 163 ? -26.284 19.101 27.114 1.00 90.31 163 LEU A N 1
ATOM 1206 C CA . LEU A 1 163 ? -25.101 19.803 26.630 1.00 90.31 163 LEU A CA 1
ATOM 1207 C C . LEU A 1 163 ? -25.465 21.268 26.397 1.00 90.31 163 LEU A C 1
ATOM 1209 O O . LEU A 1 163 ? -26.449 21.559 25.721 1.00 90.31 163 LEU A O 1
ATOM 1213 N N . VAL A 1 164 ? -24.659 22.179 26.935 1.00 90.62 164 VAL A N 1
ATOM 1214 C CA . VAL A 1 164 ? -24.691 23.597 26.570 1.00 90.62 164 VAL A CA 1
ATOM 1215 C C . VAL A 1 164 ? -23.380 23.900 25.861 1.00 90.62 164 VAL A C 1
ATOM 1217 O O . VAL A 1 164 ? -22.311 23.676 26.421 1.00 90.62 164 VAL A O 1
ATOM 1220 N N . ILE A 1 165 ? -23.466 24.395 24.628 1.00 88.56 165 ILE A N 1
ATOM 1221 C CA . ILE A 1 165 ? -22.310 24.874 23.870 1.00 88.56 165 ILE A CA 1
ATOM 1222 C C . ILE A 1 165 ? -22.343 26.397 23.930 1.00 88.56 165 ILE A C 1
ATOM 1224 O O . ILE A 1 165 ? -23.288 27.014 23.443 1.00 88.56 165 ILE A O 1
ATOM 1228 N N . VAL A 1 166 ? -21.320 27.001 24.531 1.00 86.50 166 VAL A N 1
ATOM 1229 C CA . VAL A 1 166 ? -21.136 28.456 24.540 1.00 86.50 166 VAL A CA 1
ATOM 1230 C C . VAL A 1 166 ? -19.975 28.784 23.615 1.00 86.50 166 VAL A C 1
ATOM 1232 O O . VAL A 1 166 ? -18.841 28.389 23.872 1.00 86.50 166 VAL A O 1
ATOM 1235 N N . GLY A 1 167 ? -20.265 29.494 22.529 1.00 83.00 167 GLY A N 1
ATOM 1236 C CA . GLY A 1 167 ? -19.275 29.932 21.554 1.00 83.00 167 GLY A CA 1
ATOM 1237 C C . GLY A 1 167 ? -19.725 31.222 20.880 1.00 83.00 167 GLY A C 1
ATOM 1238 O O . GLY A 1 167 ? -20.888 31.367 20.511 1.00 83.00 167 GLY A O 1
ATOM 1239 N N . GLY A 1 168 ? -18.799 32.163 20.742 1.00 77.75 168 GLY A N 1
ATOM 1240 C CA . GLY A 1 168 ? -18.997 33.444 20.079 1.00 77.75 168 GLY A CA 1
ATOM 1241 C C . GLY A 1 168 ? -17.659 34.164 19.949 1.00 77.75 168 GLY A C 1
ATOM 1242 O O . GLY A 1 168 ? -16.815 34.070 20.836 1.00 77.75 168 GLY A O 1
ATOM 1243 N N . GLU A 1 169 ? -17.457 34.861 18.836 1.00 75.25 169 GLU A N 1
ATOM 1244 C CA . GLU A 1 169 ? -16.286 35.702 18.592 1.00 75.25 169 GLU A CA 1
ATOM 1245 C C . GLU A 1 169 ? -16.730 37.169 18.565 1.00 75.25 169 GLU A C 1
ATOM 1247 O O . GLU A 1 169 ? -17.723 37.514 17.923 1.00 75.25 169 GLU A O 1
ATOM 1252 N N . SER A 1 170 ? -15.976 38.062 19.208 1.00 72.44 170 SER A N 1
ATOM 1253 C CA . SER A 1 170 ? -16.299 39.494 19.298 1.00 72.44 170 SER A CA 1
ATOM 1254 C C . SER A 1 170 ? -16.219 40.254 17.962 1.00 72.44 170 SER A C 1
ATOM 1256 O O . SER A 1 170 ? -16.452 41.462 17.941 1.00 72.44 170 SER A O 1
ATOM 1258 N N . ARG A 1 171 ? -15.837 39.603 16.852 1.00 66.00 171 ARG A N 1
ATOM 1259 C CA . ARG A 1 171 ? -15.446 40.274 15.597 1.00 66.00 171 ARG A CA 1
ATOM 1260 C C . ARG A 1 171 ? -16.137 39.796 14.323 1.00 66.00 171 ARG A C 1
ATOM 1262 O O . ARG A 1 171 ? -15.623 40.040 13.240 1.00 66.00 171 ARG A O 1
ATOM 1269 N N . HIS A 1 172 ? -17.354 39.268 14.410 1.00 57.03 172 HIS A N 1
ATOM 1270 C CA . HIS A 1 172 ? -18.198 39.136 13.220 1.00 57.03 172 HIS A CA 1
ATOM 1271 C C . HIS A 1 172 ? -19.584 39.729 13.460 1.00 57.03 172 HIS A C 1
ATOM 1273 O O . HIS A 1 172 ? -20.533 39.056 13.856 1.00 57.03 172 HIS A O 1
ATOM 1279 N N . GLY A 1 173 ? -19.694 41.031 13.184 1.00 56.72 173 GLY A N 1
ATOM 1280 C CA . GLY A 1 173 ? -20.966 41.725 13.064 1.00 56.72 173 GLY A CA 1
ATOM 1281 C C . GLY A 1 173 ? -21.792 41.145 11.920 1.00 56.72 173 GLY A C 1
ATOM 1282 O O . GLY A 1 173 ? -21.730 41.625 10.795 1.00 56.72 173 GLY A O 1
ATOM 1283 N N . ARG A 1 174 ? -22.627 40.150 12.217 1.00 48.69 174 ARG A N 1
ATOM 1284 C CA . ARG A 1 174 ? -23.869 39.946 11.474 1.00 48.69 174 ARG A CA 1
ATOM 1285 C C . ARG A 1 174 ? -24.949 40.749 12.182 1.00 48.69 174 ARG A C 1
ATOM 1287 O O . ARG A 1 174 ? -25.592 40.276 13.113 1.00 48.69 174 ARG A O 1
ATOM 1294 N N . ARG A 1 175 ? -25.115 42.002 11.747 1.00 46.88 175 ARG A N 1
ATOM 1295 C CA . ARG A 1 175 ? -26.357 42.748 11.968 1.00 46.88 175 ARG A CA 1
ATOM 1296 C C . ARG A 1 175 ? -27.472 41.954 11.291 1.00 46.88 175 ARG A C 1
ATOM 1298 O O . ARG A 1 175 ? -27.585 41.989 10.071 1.00 46.88 175 ARG A O 1
ATOM 1305 N N . TYR A 1 176 ? -28.279 41.245 12.068 1.00 51.34 176 TYR A N 1
ATOM 1306 C CA . TYR A 1 176 ? -29.625 40.910 11.624 1.00 51.34 176 TYR A CA 1
ATOM 1307 C C . TYR A 1 176 ? -30.463 42.186 11.770 1.00 51.34 176 TYR A C 1
ATOM 1309 O O . TYR A 1 176 ? -30.544 42.710 12.885 1.00 51.34 176 TYR A O 1
ATOM 1317 N N . PRO A 1 177 ? -31.036 42.748 10.690 1.00 48.53 177 PRO A N 1
ATOM 1318 C CA . PRO A 1 177 ? -32.028 43.793 10.847 1.00 48.53 177 PRO A CA 1
ATOM 1319 C C . PRO A 1 177 ? -33.251 43.169 11.519 1.00 48.53 177 PRO A C 1
ATOM 1321 O O . PRO A 1 177 ? -33.908 42.290 10.967 1.00 48.53 177 PRO A O 1
ATOM 1324 N N . TYR A 1 178 ? -33.525 43.626 12.736 1.00 40.25 178 TYR A N 1
ATOM 1325 C CA . TYR A 1 178 ? -34.839 43.514 13.345 1.00 40.25 178 TYR A CA 1
ATOM 1326 C C . TYR A 1 178 ? -35.819 44.224 12.400 1.00 40.25 178 TYR A C 1
ATOM 1328 O O . TYR A 1 178 ? -35.706 45.433 12.186 1.00 40.25 178 TYR A O 1
ATOM 1336 N N . VAL A 1 179 ? -36.738 43.480 11.790 1.00 45.34 179 VAL A N 1
ATOM 1337 C CA . VAL A 1 179 ? -37.966 44.052 11.232 1.00 45.34 179 VAL A CA 1
ATOM 1338 C C . VAL A 1 179 ? -39.043 43.817 12.287 1.00 45.34 179 VAL A C 1
ATOM 1340 O O . VAL A 1 179 ? -39.092 42.733 12.861 1.00 45.34 179 VAL A O 1
ATOM 1343 N N . ARG A 1 180 ? -39.777 44.897 12.576 1.00 44.66 180 ARG A N 1
ATOM 1344 C CA . ARG A 1 180 ? -40.763 45.091 13.652 1.00 44.66 180 ARG A CA 1
ATOM 1345 C C . ARG A 1 180 ? -41.609 43.878 14.021 1.00 44.66 180 ARG A C 1
ATOM 1347 O O . ARG A 1 180 ? -42.146 43.237 13.095 1.00 44.66 180 ARG A 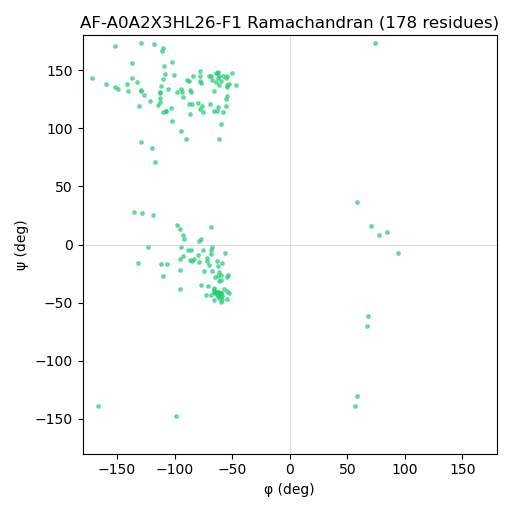O 1
#